Protein AF-0000000070572209 (afdb_homodimer)

Foldseek 3Di:
DPPPPPPPPPDDDDPPDPCVVPDPQPPVNVVVVVVLQVVLVVVLVVVLDVLVPDPCLCVCAPPVVHHHPVVSVLVSPDAPLQVCVVPPVVQQPPWAAPRNSHGDPDSVNTDGNVRDDHRDCVSVDPPPPPVPVPPPPCPPPD/DDPPPPPPCPDDDPPDPPCVVPDPQPPVNVVVVVVLQVVLVVVLVVVLDVLVPDVCLCVCAPPVVHHHPVVSVLVSPDAPLQVCVVPPVVQQPPWAAPRNSHGDPDSVNTDGNVRDDHRDCVSVDPPPPPVPVCPVPCPVPD

Sequence (284 aa):
MKTWINLSVQNKGHVRDIDLFSGGLSETRLEGAQLGATFSCGVAKQFRSLKQGDRFYYENANQPGSFLEEQLETIKRTTMAAILCRNVEGLDGVTFNRNAFLLLTNVTDGVTCDDLPDIDLSKWREENAGDGNASNQDVRSTMKTWINLSVQNKGHVRDIDLFSGGLSETRLEGAQLGATFSCGVAKQFRSLKQGDRFYYENANQPGSFLEEQLETIKRTTMAAILCRNVEGLDGVTFNRNAFLLLTNVTDGVTCDDLPDIDLSKWREENAGDGNASNQDVRST

Organism: Amblyomma americanum (NCBI:txid6943)

pLDDT: mean 70.13, std 25.04, range [25.89, 95.81]

Secondary structure (DSSP, 8-state):
-------------------GGGSS--HHHHHHHHHHHHHHHHHHHHHHHHHH--TTTTTTTTSTTS--HHHHHHHHHS-HHHHHHHH-GGGTT--B-SSTTS--S-GGG-B-GGGSPPP--GGGS---TT------------/-------------------GGGSS--HHHHHHHHHHHHHHHHHHHHHHHHHH--TTTTTTTTSTTS--HHHHHHHHHS-HHHHHHHH-GGGTT--B-SSTTS--S-GGG-B-GGGSPPP--GGGS---TT------------

Solvent-accessible surface area (backbone atoms only — not comparable to full-atom values): 17596 Å² total; per-residue (Å²): 136,84,79,73,81,76,80,76,76,81,80,85,78,81,85,67,77,75,62,75,72,59,62,90,57,48,70,67,54,50,50,50,50,52,44,49,51,53,48,29,50,49,45,45,50,52,52,51,51,56,58,64,25,65,94,56,70,61,63,60,36,64,35,92,96,39,54,44,58,69,44,50,49,46,52,55,71,52,50,69,40,53,49,36,49,72,18,29,83,62,39,59,85,27,69,28,24,71,54,40,51,33,63,58,87,49,78,87,71,37,35,38,48,85,73,51,77,82,81,78,58,76,76,60,55,78,70,66,73,69,75,54,76,74,69,73,72,74,74,65,83,120,136,88,76,79,74,75,74,74,81,81,79,83,78,90,66,84,70,72,67,72,77,61,63,90,59,48,70,65,52,50,51,51,50,50,43,50,52,53,48,29,51,50,46,44,50,50,52,52,51,54,57,65,26,62,94,56,68,61,64,60,38,64,34,93,96,38,54,43,58,67,45,49,50,46,54,57,70,51,50,69,39,53,48,38,49,72,18,29,80,62,39,60,86,29,70,29,24,73,56,39,53,33,65,60,87,49,79,87,72,38,36,38,47,85,74,50,75,79,82,79,58,76,75,61,54,77,70,66,74,70,74,54,77,74,68,73,71,73,74,66,83,120

Structure (mmCIF, N/CA/C/O backbone):
data_AF-0000000070572209-model_v1
#
loop_
_entity.id
_entity.type
_entity.pdbx_description
1 polymer 'Uncharacterized protein'
#
loop_
_atom_site.group_PDB
_atom_site.id
_atom_site.type_symbol
_atom_site.label_atom_id
_atom_site.label_alt_id
_atom_site.label_comp_id
_atom_site.label_asym_id
_atom_site.label_entity_id
_atom_site.label_seq_id
_atom_site.pdbx_PDB_ins_code
_atom_site.Cartn_x
_atom_site.Cartn_y
_atom_site.Cartn_z
_atom_site.occupancy
_atom_site.B_iso_or_equiv
_atom_site.auth_seq_id
_atom_site.auth_comp_id
_atom_site.auth_asym_id
_atom_site.auth_atom_id
_atom_site.pdbx_PDB_model_num
ATOM 1 N N . MET A 1 1 ? -61.812 16.375 29.188 1 28.91 1 MET A N 1
ATOM 2 C CA . MET A 1 1 ? -61 17.531 28.891 1 28.91 1 MET A CA 1
ATOM 3 C C . MET A 1 1 ? -59.5 17.172 28.938 1 28.91 1 MET A C 1
ATOM 5 O O . MET A 1 1 ? -58.906 17.156 30 1 28.91 1 MET A O 1
ATOM 9 N N . LYS A 1 2 ? -59.125 16.078 28.203 1 33.59 2 LYS A N 1
ATOM 10 C CA . LYS A 1 2 ? -57.938 15.227 28.062 1 33.59 2 LYS A CA 1
ATOM 11 C C . LYS A 1 2 ? -56.75 16.031 27.531 1 33.59 2 LYS A C 1
ATOM 13 O O . LYS A 1 2 ? -56.75 16.422 26.359 1 33.59 2 LYS A O 1
ATOM 18 N N . THR A 1 3 ? -56.25 17.016 28.344 1 28.64 3 THR A N 1
ATOM 19 C CA . THR A 1 3 ? -55.156 17.922 27.969 1 28.64 3 THR A CA 1
ATOM 20 C C . THR A 1 3 ? -53.938 17.125 27.484 1 28.64 3 THR A C 1
ATOM 22 O O . THR A 1 3 ? -53.469 16.25 28.188 1 28.64 3 THR A O 1
ATOM 25 N N . TRP A 1 4 ? -53.656 17.078 26.125 1 27.86 4 TRP A N 1
ATOM 26 C CA . TRP A 1 4 ? -52.625 16.531 25.234 1 27.86 4 TRP A CA 1
ATOM 27 C C . TRP A 1 4 ? -51.25 17.141 25.547 1 27.86 4 TRP A C 1
ATOM 29 O O . TRP A 1 4 ? -50.969 18.281 25.188 1 27.86 4 TRP A O 1
ATOM 39 N N . ILE A 1 5 ? -50.812 17.453 26.734 1 30.89 5 ILE A N 1
ATOM 40 C CA . ILE A 1 5 ? -49.531 18.109 26.625 1 30.89 5 ILE A CA 1
ATOM 41 C C . ILE A 1 5 ? -48.594 17.25 25.766 1 30.89 5 ILE A C 1
ATOM 43 O O . ILE A 1 5 ? -48.438 16.047 25.984 1 30.89 5 ILE A O 1
ATOM 47 N N . ASN A 1 6 ? -48.344 17.656 24.438 1 27.33 6 ASN A N 1
ATOM 48 C CA . ASN A 1 6 ? -47.375 17.484 23.359 1 27.33 6 ASN A CA 1
ATOM 49 C C . ASN A 1 6 ? -45.938 17.547 23.891 1 27.33 6 ASN A C 1
ATOM 51 O O . ASN A 1 6 ? -45.438 18.641 24.203 1 27.33 6 ASN A O 1
ATOM 55 N N . LEU A 1 7 ? -45.531 16.719 24.797 1 29.7 7 LEU A N 1
ATOM 56 C CA . LEU A 1 7 ? -44.125 16.75 25.172 1 29.7 7 LEU A CA 1
ATOM 57 C C . LEU A 1 7 ? -43.25 16.656 23.953 1 29.7 7 LEU A C 1
ATOM 59 O O . LEU A 1 7 ? -43.281 15.664 23.203 1 29.7 7 LEU A O 1
ATOM 63 N N . SER A 1 8 ? -42.938 17.828 23.234 1 30.3 8 SER A N 1
ATOM 64 C CA . SER A 1 8 ? -41.938 18.094 22.188 1 30.3 8 SER A CA 1
ATOM 65 C C . SER A 1 8 ? -40.562 17.578 22.578 1 30.3 8 SER A C 1
ATOM 67 O O . SER A 1 8 ? -39.938 18.078 23.531 1 30.3 8 SER A O 1
ATOM 69 N N . VAL A 1 9 ? -40.375 16.312 22.797 1 28.2 9 VAL A N 1
ATOM 70 C CA . VAL A 1 9 ? -39.062 15.727 23 1 28.2 9 VAL A CA 1
ATOM 71 C C . VAL A 1 9 ? -38.062 16.312 21.984 1 28.2 9 VAL A C 1
ATOM 73 O O . VAL A 1 9 ? -38.188 16.062 20.781 1 28.2 9 VAL A O 1
ATOM 76 N N . GLN A 1 10 ? -37.625 17.578 22.125 1 28.28 10 GLN A N 1
ATOM 77 C CA . GLN A 1 10 ? -36.469 18.219 21.5 1 28.28 10 GLN A CA 1
ATOM 78 C C . GLN A 1 10 ? -35.25 17.297 21.469 1 28.28 10 GLN A C 1
ATOM 80 O O . GLN A 1 10 ? -34.781 16.828 22.516 1 28.28 10 GLN A O 1
ATOM 85 N N . ASN A 1 11 ? -35.125 16.359 20.531 1 26.22 11 ASN A N 1
ATOM 86 C CA . ASN A 1 11 ? -34.188 15.352 20.094 1 26.22 11 ASN A CA 1
ATOM 87 C C . ASN A 1 11 ? -32.75 15.836 20.266 1 26.22 11 ASN A C 1
ATOM 89 O O . ASN A 1 11 ? -32.469 17.031 20.109 1 26.22 11 ASN A O 1
ATOM 93 N N . LYS A 1 12 ? -31.781 14.922 20.828 1 28.02 12 LYS A N 1
ATOM 94 C CA . LYS A 1 12 ? -30.438 14.57 21.281 1 28.02 12 LYS A CA 1
ATOM 95 C C . LYS A 1 12 ? -29.391 15.023 20.281 1 28.02 12 LYS A C 1
ATOM 97 O O . LYS A 1 12 ? -29.562 14.875 19.078 1 28.02 12 LYS A O 1
ATOM 102 N N . GLY A 1 13 ? -28.562 15.977 20.641 1 28.25 13 GLY A N 1
ATOM 103 C CA . GLY A 1 13 ? -27.328 16.656 20.281 1 28.25 13 GLY A CA 1
ATOM 104 C C . GLY A 1 13 ? -26.297 15.727 19.641 1 28.25 13 GLY A C 1
ATOM 105 O O . GLY A 1 13 ? -26.234 14.539 19.969 1 28.25 13 GLY A O 1
ATOM 106 N N . HIS A 1 14 ? -26.078 15.883 18.312 1 28.48 14 HIS A N 1
ATOM 107 C CA . HIS A 1 14 ? -25.047 15.367 17.422 1 28.48 14 HIS A CA 1
ATOM 108 C C . HIS A 1 14 ? -23.703 15.297 18.141 1 28.48 14 HIS A C 1
ATOM 110 O O . HIS A 1 14 ? -23.172 16.312 18.594 1 28.48 14 HIS A O 1
ATOM 116 N N . VAL A 1 15 ? -23.438 14.25 18.906 1 28.23 15 VAL A N 1
ATOM 117 C CA . VAL A 1 15 ? -22.156 13.789 19.438 1 28.23 15 VAL A CA 1
ATOM 118 C C . VAL A 1 15 ? -21.062 14.016 18.391 1 28.23 15 VAL A C 1
ATOM 120 O O . VAL A 1 15 ? -20.906 13.219 17.469 1 28.23 15 VAL A O 1
ATOM 123 N N . ARG A 1 16 ? -21.219 15.086 17.484 1 26.95 16 ARG A N 1
ATOM 124 C CA . ARG A 1 16 ? -20.188 15.312 16.469 1 26.95 16 ARG A CA 1
ATOM 125 C C . ARG A 1 16 ? -18.797 15.062 17.031 1 26.95 16 ARG A C 1
ATOM 127 O O . ARG A 1 16 ? -18 14.352 16.438 1 26.95 16 ARG A O 1
ATOM 134 N N . ASP A 1 17 ? -18.156 16.203 17.469 1 27.77 17 ASP A N 1
ATOM 135 C CA . ASP A 1 17 ? -16.766 16.625 17.516 1 27.77 17 ASP A CA 1
ATOM 136 C C . ASP A 1 17 ? -16.016 15.898 18.625 1 27.77 17 ASP A C 1
ATOM 138 O O . ASP A 1 17 ? -16.031 16.312 19.781 1 27.77 17 ASP A O 1
ATOM 142 N N . ILE A 1 18 ? -16.328 14.797 18.969 1 30.38 18 ILE A N 1
ATOM 143 C CA . ILE A 1 18 ? -15.516 14.203 20.031 1 30.38 18 ILE A CA 1
ATOM 144 C C . ILE A 1 18 ? -14.039 14.539 19.812 1 30.38 18 ILE A C 1
ATOM 146 O O . ILE A 1 18 ? -13.469 14.195 18.766 1 30.38 18 ILE A O 1
ATOM 150 N N . ASP A 1 19 ? -13.617 15.703 20.312 1 31.02 19 ASP A N 1
ATOM 151 C CA .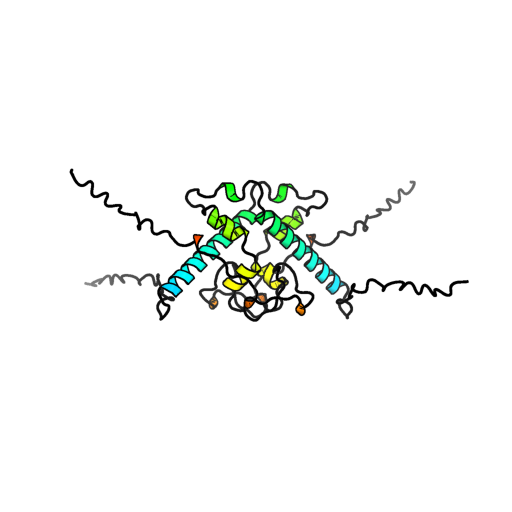 ASP A 1 19 ? -12.297 16.266 20.594 1 31.02 19 ASP A CA 1
ATOM 152 C C . ASP A 1 19 ? -11.336 15.188 21.094 1 31.02 19 ASP A C 1
ATOM 154 O O . ASP A 1 19 ? -11.328 14.867 22.281 1 31.02 19 ASP A O 1
ATOM 158 N N . LEU A 1 20 ? -11.484 13.984 20.688 1 33.72 20 LEU A N 1
ATOM 159 C CA . LEU A 1 20 ? -10.523 12.992 21.156 1 33.72 20 LEU A CA 1
ATOM 160 C C . LEU A 1 20 ? -9.156 13.641 21.406 1 33.72 20 LEU A C 1
ATOM 162 O O . LEU A 1 20 ? -8.289 13.039 22.047 1 33.72 20 LEU A O 1
ATOM 166 N N . PHE A 1 21 ? -8.734 14.578 20.406 1 36.06 21 PHE A N 1
ATOM 167 C CA . PHE A 1 21 ? -7.445 15.219 20.641 1 36.06 21 PHE A CA 1
ATOM 168 C C . PHE A 1 21 ? -7.488 16.062 21.906 1 36.06 21 PHE A C 1
ATOM 170 O O . PHE A 1 21 ? -6.594 16.875 22.141 1 36.06 21 PHE A O 1
ATOM 177 N N . SER A 1 22 ? -8.5 16.172 22.625 1 36 22 SER A N 1
ATOM 178 C CA . SER A 1 22 ? -8.531 17.141 23.703 1 36 22 SER A CA 1
ATOM 179 C C . SER A 1 22 ? -7.281 17.016 24.578 1 36 22 SER A C 1
ATOM 181 O O . SER A 1 22 ? -6.926 17.969 25.297 1 36 22 SER A O 1
ATOM 183 N N . GLY A 1 23 ? -6.957 15.805 25.156 1 39.34 23 GLY A N 1
ATOM 184 C CA . GLY A 1 23 ? -6.027 16.047 26.234 1 39.34 23 GLY A CA 1
ATOM 185 C C . GLY A 1 23 ? -4.844 16.906 25.828 1 39.34 23 GLY A C 1
ATOM 186 O O . GLY A 1 23 ? -4.848 17.5 24.75 1 39.34 23 GLY A O 1
ATOM 187 N N . GLY A 1 24 ? -3.568 16.625 26.625 1 40.41 24 GLY A N 1
ATOM 188 C CA . GLY A 1 24 ? -2.283 17.297 26.734 1 40.41 24 GLY A CA 1
ATOM 189 C C . GLY A 1 24 ? -1.581 17.469 25.406 1 40.41 24 GLY A C 1
ATOM 190 O O . GLY A 1 24 ? -0.371 17.703 25.359 1 40.41 24 GLY A O 1
ATOM 191 N N . LEU A 1 25 ? -2.305 17.062 24.391 1 47.69 25 LEU A N 1
ATOM 192 C CA . LEU A 1 25 ? -1.515 17.141 23.156 1 47.69 25 LEU A CA 1
ATOM 193 C C . LEU A 1 25 ? -1.269 18.594 22.766 1 47.69 25 LEU A C 1
ATOM 195 O O . LEU A 1 25 ? -2.207 19.391 22.719 1 47.69 25 LEU A O 1
ATOM 199 N N . SER A 1 26 ? -0.086 19.109 22.984 1 58.19 26 SER A N 1
ATOM 200 C CA . SER A 1 26 ? 0.357 20.406 22.516 1 58.19 26 SER A CA 1
ATOM 201 C C . SER A 1 26 ? -0.16 20.703 21.109 1 58.19 26 SER A C 1
ATOM 203 O O . SER A 1 26 ? -0.474 19.781 20.359 1 58.19 26 SER A O 1
ATOM 205 N N . GLU A 1 27 ? -0.683 21.922 20.906 1 54 27 GLU A N 1
ATOM 206 C CA . GLU A 1 27 ? -1.134 22.422 19.609 1 54 27 GLU A CA 1
ATOM 207 C C . GLU A 1 27 ? -0.284 21.844 18.484 1 54 27 GLU A C 1
ATOM 209 O O . GLU A 1 27 ? -0.806 21.5 17.422 1 54 27 GLU A O 1
ATOM 214 N N . THR A 1 28 ? 0.969 21.703 18.828 1 53.91 28 THR A N 1
ATOM 215 C CA . THR A 1 28 ? 1.896 21.188 17.828 1 53.91 28 THR A CA 1
ATOM 216 C C . THR A 1 28 ? 1.619 19.719 17.531 1 53.91 28 THR A C 1
ATOM 218 O O . THR A 1 28 ? 1.667 19.281 16.375 1 53.91 28 THR A O 1
ATOM 221 N N . ARG A 1 29 ? 1.237 18.984 18.547 1 65.12 29 ARG A N 1
ATOM 222 C CA . ARG A 1 29 ? 0.931 17.562 18.359 1 65.12 29 ARG A CA 1
ATOM 223 C C . ARG A 1 29 ? -0.381 17.391 17.594 1 65.12 29 ARG A C 1
ATOM 225 O O . ARG A 1 29 ? -0.493 16.516 16.734 1 65.12 29 ARG A O 1
ATOM 232 N N . LEU A 1 30 ? -1.256 18.344 17.906 1 67.19 30 LEU A N 1
ATOM 233 C CA . LEU A 1 30 ? -2.547 18.281 17.219 1 67.19 30 LEU A CA 1
ATOM 234 C C . LEU A 1 30 ? -2.402 18.641 15.75 1 67.19 30 LEU A C 1
ATOM 236 O O . LEU A 1 30 ? -3.01 17.984 14.891 1 67.19 30 LEU A O 1
ATOM 240 N N . GLU A 1 31 ? -1.604 19.656 15.5 1 69.56 31 GLU A N 1
ATOM 241 C CA . GLU A 1 31 ? -1.376 20.062 14.109 1 69.56 31 GLU A CA 1
ATOM 242 C C . GLU A 1 31 ? -0.705 18.938 13.32 1 69.56 31 GLU A C 1
ATOM 244 O O . GLU A 1 31 ? -1.091 18.656 12.188 1 69.56 31 GLU A O 1
ATOM 249 N N . GLY A 1 32 ? 0.228 18.312 13.945 1 73.94 32 GLY A N 1
ATOM 250 C CA . GLY A 1 32 ? 0.897 17.188 13.305 1 73.94 32 GLY A CA 1
ATOM 251 C C . GLY A 1 32 ? -0.035 16.031 13 1 73.94 32 GLY A C 1
ATOM 252 O O . GLY A 1 32 ? 0.019 15.461 11.906 1 73.94 32 GLY A O 1
ATOM 253 N N . ALA A 1 33 ? -0.817 15.836 13.945 1 78.62 33 ALA A N 1
ATOM 254 C CA . ALA A 1 33 ? -1.782 14.758 13.773 1 78.62 33 ALA A CA 1
ATOM 255 C C . ALA A 1 33 ? -2.754 15.062 12.641 1 78.62 33 ALA A C 1
ATOM 257 O O . ALA A 1 33 ? -3.08 14.188 11.836 1 78.62 33 ALA A O 1
ATOM 258 N N . GLN A 1 34 ? -3.205 16.281 12.562 1 83.62 34 GLN A N 1
ATOM 259 C CA . GLN A 1 34 ? -4.137 16.688 11.516 1 83.62 34 GLN A CA 1
ATOM 260 C C . GLN A 1 34 ? -3.477 16.625 10.141 1 83.62 34 GLN A C 1
ATOM 262 O O . GLN A 1 34 ? -4.094 16.172 9.172 1 83.62 34 GLN A O 1
ATOM 267 N N . LEU A 1 35 ? -2.213 17.031 10.055 1 85.88 35 LEU A N 1
ATOM 268 C CA . LEU A 1 35 ? -1.478 16.984 8.789 1 85.88 35 LEU A CA 1
ATOM 269 C C . LEU A 1 35 ? -1.304 15.547 8.312 1 85.88 35 LEU A C 1
ATOM 271 O O . LEU A 1 35 ? -1.431 15.266 7.121 1 85.88 35 LEU A O 1
ATOM 275 N N . GLY A 1 36 ? -1.051 14.719 9.312 1 89.62 36 GLY A N 1
ATOM 276 C CA . GLY A 1 36 ? -0.909 13.312 8.984 1 89.62 36 GLY A CA 1
ATOM 277 C C . GLY A 1 36 ? -2.182 12.695 8.438 1 89.62 36 GLY A C 1
ATOM 278 O O . GLY A 1 36 ? -2.139 11.914 7.48 1 89.62 36 GLY A O 1
ATOM 279 N N . ALA A 1 37 ? -3.246 13.086 9.055 1 88.62 37 ALA A N 1
ATOM 280 C CA . ALA A 1 37 ? -4.527 12.555 8.602 1 88.62 37 ALA A CA 1
ATOM 281 C C . ALA A 1 37 ? -4.859 13.047 7.191 1 88.62 37 ALA A C 1
ATOM 283 O O . ALA A 1 37 ? -5.348 12.281 6.363 1 88.62 37 ALA A O 1
ATOM 284 N N . THR A 1 38 ? -4.617 14.297 6.883 1 89.88 38 THR A N 1
ATOM 285 C CA . THR A 1 38 ? -4.855 14.852 5.559 1 89.88 38 THR A CA 1
ATOM 286 C C . THR A 1 38 ? -3.979 14.164 4.516 1 89.88 38 THR A C 1
ATOM 288 O O . THR A 1 38 ? -4.457 13.789 3.441 1 89.88 38 THR A O 1
ATOM 291 N N . PHE A 1 39 ? -2.777 14 4.875 1 93.06 39 PHE A N 1
ATOM 292 C CA . PHE A 1 39 ? -1.851 13.305 3.994 1 93.06 39 PHE A CA 1
ATOM 293 C C . PHE A 1 39 ? -2.334 11.891 3.711 1 93.06 39 PHE A C 1
ATOM 295 O O . PHE A 1 39 ? -2.389 11.469 2.555 1 93.06 39 PHE A O 1
ATOM 302 N N . SER A 1 40 ? -2.689 11.172 4.746 1 93.5 40 SER A N 1
ATOM 303 C CA . SER A 1 40 ? -3.146 9.789 4.602 1 93.5 40 SER A CA 1
ATOM 304 C C . SER A 1 40 ? -4.387 9.711 3.721 1 93.5 40 SER A C 1
ATOM 306 O O . SER A 1 40 ? -4.508 8.812 2.887 1 93.5 40 SER A O 1
ATOM 308 N N . CYS A 1 41 ? -5.23 10.641 3.918 1 90.94 41 CYS A N 1
ATOM 309 C CA . CYS A 1 41 ? -6.406 10.695 3.059 1 90.94 41 CYS A CA 1
ATOM 310 C C . CYS A 1 41 ? -6.016 10.969 1.612 1 90.94 41 CYS A C 1
ATOM 312 O O . CYS A 1 41 ? -6.586 10.383 0.689 1 90.94 41 CYS A O 1
ATOM 314 N N . GLY A 1 42 ? -5.082 11.898 1.407 1 90.19 42 GLY A N 1
ATOM 315 C CA . GLY A 1 42 ? -4.586 12.172 0.067 1 90.19 42 GLY A CA 1
ATOM 316 C C . GLY A 1 42 ? -3.979 10.953 -0.602 1 90.19 42 GLY A C 1
ATOM 317 O O . GLY A 1 42 ? -4.238 10.688 -1.777 1 90.19 42 GLY A O 1
ATOM 318 N N . VAL A 1 43 ? -3.227 10.211 0.126 1 92.06 43 VAL A N 1
ATOM 319 C CA . VAL A 1 43 ? -2.625 8.984 -0.398 1 92.06 43 VAL A CA 1
ATOM 320 C C . VAL A 1 43 ? -3.719 8 -0.8 1 92.06 43 VAL A C 1
ATOM 322 O O . VAL A 1 43 ? -3.697 7.457 -1.907 1 92.06 43 VAL A O 1
ATOM 325 N N . ALA A 1 44 ? -4.656 7.809 0.053 1 91.38 44 ALA A N 1
ATOM 326 C CA . ALA A 1 44 ? -5.758 6.887 -0.23 1 91.38 44 ALA A CA 1
ATOM 327 C C . ALA A 1 44 ? -6.488 7.285 -1.508 1 91.38 44 ALA A C 1
ATOM 329 O O . ALA A 1 44 ? -6.789 6.438 -2.35 1 91.38 44 ALA A O 1
ATOM 330 N N . LYS A 1 45 ? -6.707 8.539 -1.614 1 87.69 45 LYS A N 1
ATOM 331 C CA . LYS A 1 45 ? -7.395 9.047 -2.797 1 87.69 45 LYS A CA 1
ATOM 332 C C . LYS A 1 45 ? -6.57 8.805 -4.059 1 87.69 45 LYS A C 1
ATOM 334 O O . LYS A 1 45 ? -7.109 8.406 -5.09 1 87.69 45 LYS A O 1
ATOM 339 N N . GLN A 1 46 ? -5.32 9.117 -3.984 1 84.62 46 GLN A N 1
ATOM 340 C CA . GLN A 1 46 ? -4.449 8.961 -5.145 1 84.62 46 GLN A CA 1
ATOM 341 C C . GLN A 1 46 ? -4.371 7.496 -5.574 1 84.62 46 GLN A C 1
ATOM 343 O O . GLN A 1 46 ? -4.445 7.188 -6.762 1 84.62 46 GLN A O 1
ATOM 348 N N . PHE A 1 47 ? -4.25 6.594 -4.613 1 84.5 47 PHE A N 1
ATOM 349 C CA . PHE A 1 47 ? -4.168 5.172 -4.934 1 84.5 47 PHE A CA 1
ATOM 350 C C . PHE A 1 47 ? -5.48 4.672 -5.52 1 84.5 47 PHE A C 1
ATOM 352 O O . PHE A 1 47 ? -5.484 3.848 -6.438 1 84.5 47 PHE A O 1
ATOM 359 N N . ARG A 1 48 ? -6.508 5.121 -4.996 1 84.69 48 ARG A N 1
ATOM 360 C CA . ARG A 1 48 ? -7.805 4.773 -5.57 1 84.69 48 ARG A CA 1
ATOM 361 C C . ARG A 1 48 ? -7.902 5.234 -7.02 1 84.69 48 ARG A C 1
ATOM 363 O O . ARG A 1 48 ? -8.367 4.488 -7.883 1 84.69 48 ARG A O 1
ATOM 370 N N . SER A 1 49 ? -7.477 6.449 -7.238 1 79.12 49 SER A N 1
ATOM 371 C CA . SER A 1 49 ? -7.535 7.008 -8.586 1 79.12 49 SER A CA 1
ATOM 372 C C . SER A 1 49 ? -6.668 6.211 -9.555 1 79.12 49 SER A C 1
ATOM 374 O O . SER A 1 49 ? -7.078 5.934 -10.68 1 79.12 49 SER A O 1
ATOM 376 N N . LEU A 1 50 ? -5.492 5.852 -9.125 1 78.88 50 LEU A N 1
ATOM 377 C CA . LEU A 1 50 ? -4.578 5.082 -9.961 1 78.88 50 LEU A CA 1
ATOM 378 C C . LEU A 1 50 ? -5.164 3.707 -10.273 1 78.88 50 LEU A C 1
ATOM 380 O O . LEU A 1 50 ? -5.027 3.211 -11.398 1 78.88 50 LEU A O 1
ATOM 384 N N . LYS A 1 51 ? -5.754 3.064 -9.203 1 78.19 51 LYS A N 1
ATOM 385 C CA . LYS A 1 51 ? -6.367 1.754 -9.406 1 78.19 51 LYS A CA 1
ATOM 386 C C . LYS A 1 51 ? -7.531 1.835 -10.391 1 78.19 51 LYS A C 1
ATOM 388 O O . LYS A 1 51 ? -7.781 0.89 -11.141 1 78.19 51 LYS A O 1
ATOM 393 N N . GLN A 1 52 ? -8.219 2.822 -10.211 1 74.31 52 GLN A N 1
ATOM 394 C CA . GLN A 1 52 ? -9.391 2.953 -11.07 1 74.31 52 GLN A CA 1
ATOM 395 C C . GLN A 1 52 ? -8.992 3.412 -12.469 1 74.31 52 GLN A C 1
ATOM 397 O O . GLN A 1 52 ? -9.766 3.25 -13.422 1 74.31 52 GLN A O 1
ATOM 402 N N . GLY A 1 53 ? -7.625 3.588 -12.531 1 63.53 53 GLY A N 1
ATOM 403 C CA . GLY A 1 53 ? -6.887 3.807 -13.766 1 63.53 53 GLY A CA 1
ATOM 404 C C . GLY A 1 53 ? -7.719 4.469 -14.852 1 63.53 53 GLY A C 1
ATOM 405 O O . GLY A 1 53 ? -8.953 4.488 -14.773 1 63.53 53 GLY A O 1
ATOM 406 N N . ASP A 1 54 ? -7.113 5.512 -15.25 1 57.47 54 ASP A N 1
ATOM 407 C CA . ASP A 1 54 ? -7.625 5.977 -16.531 1 57.47 54 ASP A CA 1
ATOM 408 C C . ASP A 1 54 ? -7.797 4.816 -17.5 1 57.47 54 ASP A C 1
ATOM 410 O O . ASP A 1 54 ? -7.406 3.686 -17.203 1 57.47 54 ASP A O 1
ATOM 414 N N . ARG A 1 55 ? -8.125 5.281 -18.641 1 58.81 55 ARG A N 1
ATOM 415 C CA . ARG A 1 55 ? -8.367 4.551 -19.891 1 58.81 55 ARG A CA 1
ATOM 416 C C . ARG A 1 55 ? -7.223 3.596 -20.203 1 58.81 55 ARG A C 1
ATOM 418 O O . ARG A 1 55 ? -7.422 2.57 -20.844 1 58.81 55 ARG A O 1
ATOM 425 N N . PHE A 1 56 ? -6.059 3.799 -19.359 1 64.19 56 PHE A N 1
ATOM 426 C CA . PHE A 1 56 ? -4.926 3.074 -19.922 1 64.19 56 PHE A CA 1
ATOM 427 C C . PHE A 1 56 ? -4.41 2.027 -18.953 1 64.19 56 PHE A C 1
ATOM 429 O O . PHE A 1 56 ? -3.344 1.445 -19.156 1 64.19 56 PHE A O 1
ATOM 436 N N . TYR A 1 57 ? -5.246 1.702 -17.844 1 70.31 57 TYR A N 1
ATOM 437 C CA . TYR A 1 57 ? -4.75 0.744 -16.875 1 70.31 57 TYR A CA 1
ATOM 438 C C . TYR A 1 57 ? -4.426 -0.593 -17.531 1 70.31 57 TYR A C 1
ATOM 440 O O . TYR A 1 57 ? -3.414 -1.221 -17.203 1 70.31 57 TYR A O 1
ATOM 448 N N . TYR A 1 58 ? -5.25 -0.832 -18.438 1 72.44 58 TYR A N 1
ATOM 449 C CA . TYR A 1 58 ? -5.125 -2.141 -19.062 1 72.44 58 TYR A CA 1
ATOM 450 C C . TYR A 1 58 ? -4.477 -2.027 -20.438 1 72.44 58 TYR A C 1
ATOM 452 O O . TYR A 1 58 ? -4.461 -2.99 -21.219 1 72.44 58 TYR A O 1
ATOM 460 N N . GLU A 1 59 ? -4.055 -0.863 -20.828 1 69.38 59 GLU A N 1
ATOM 461 C CA . GLU A 1 59 ? -3.637 -0.571 -22.203 1 69.38 59 GLU A CA 1
ATOM 462 C C . GLU A 1 59 ? -2.523 -1.514 -22.641 1 69.38 59 GLU A C 1
ATOM 464 O O . GLU A 1 59 ? -2.502 -1.955 -23.797 1 69.38 59 GLU A O 1
ATOM 469 N N . ASN A 1 60 ? -1.678 -1.821 -21.734 1 68.56 60 ASN A N 1
ATOM 470 C CA . ASN A 1 60 ? -0.565 -2.658 -22.172 1 68.56 60 ASN A CA 1
ATOM 471 C C . ASN A 1 60 ? -0.712 -4.094 -21.672 1 68.56 60 ASN A C 1
ATOM 473 O O . ASN A 1 60 ? 0.257 -4.855 -21.672 1 68.56 60 ASN A O 1
ATOM 477 N N . ALA A 1 61 ? -1.961 -4.391 -21.438 1 73.88 61 ALA A N 1
ATOM 478 C CA . ALA A 1 61 ? -2.195 -5.754 -20.969 1 73.88 61 ALA A CA 1
ATOM 479 C C . ALA A 1 61 ? -2.064 -6.754 -22.109 1 73.88 61 ALA A C 1
ATOM 481 O O . ALA A 1 61 ? -2.223 -6.391 -23.281 1 73.88 61 ALA A O 1
ATOM 482 N N . ASN A 1 62 ? -1.629 -7.914 -21.844 1 78.31 62 ASN A N 1
ATOM 483 C CA . ASN A 1 62 ? -1.579 -9.047 -22.75 1 78.31 62 ASN A CA 1
ATOM 484 C C . ASN A 1 62 ? -0.467 -8.891 -23.781 1 78.31 62 ASN A C 1
ATOM 486 O O . ASN A 1 62 ? -0.48 -9.547 -24.828 1 78.31 62 ASN A O 1
ATOM 490 N N . GLN A 1 63 ? 0.29 -7.84 -23.578 1 74.31 63 GLN A N 1
ATOM 491 C CA . GLN A 1 63 ? 1.484 -7.734 -24.406 1 74.31 63 GLN A CA 1
ATOM 492 C C . GLN A 1 63 ? 2.621 -8.586 -23.859 1 74.31 63 GLN A C 1
ATOM 494 O O . GLN A 1 63 ? 2.605 -8.953 -22.672 1 74.31 63 GLN A O 1
ATOM 499 N N . PRO A 1 64 ? 3.408 -8.953 -24.812 1 71 64 PRO A N 1
ATOM 500 C CA . PRO A 1 64 ? 4.539 -9.734 -24.297 1 71 64 PRO A CA 1
ATOM 501 C C . PRO A 1 64 ? 5.266 -9.047 -23.156 1 71 64 PRO A C 1
ATOM 503 O O . PRO A 1 64 ? 5.543 -7.844 -23.219 1 71 64 PRO A O 1
ATOM 506 N N . GLY A 1 65 ? 5.418 -9.75 -22.109 1 69.38 65 GLY A N 1
ATOM 507 C CA . GLY A 1 65 ? 6.117 -9.203 -20.953 1 69.38 65 GLY A CA 1
ATOM 508 C C . GLY A 1 65 ? 5.203 -8.469 -19.984 1 69.38 65 GLY A C 1
ATOM 509 O O . GLY A 1 65 ? 5.652 -7.945 -18.969 1 69.38 65 GLY A O 1
ATOM 510 N N . SER A 1 66 ? 3.926 -8.438 -20.5 1 78.06 66 SER A N 1
ATOM 511 C CA . SER A 1 66 ? 2.965 -7.754 -19.641 1 78.06 66 SER A CA 1
ATOM 512 C C . SER A 1 66 ? 2.018 -8.742 -18.969 1 78.06 66 SER A C 1
ATOM 514 O O . SER A 1 66 ? 1.911 -9.891 -19.391 1 78.06 66 SER A O 1
ATOM 516 N N . PHE A 1 67 ? 1.446 -8.328 -17.969 1 83.5 67 PHE A N 1
ATOM 517 C CA . PHE A 1 67 ? 0.455 -9.156 -17.281 1 83.5 67 PHE A CA 1
ATOM 518 C C . PHE A 1 67 ? -0.798 -9.305 -18.141 1 83.5 67 PHE A C 1
ATOM 520 O O . PHE A 1 67 ? -1.107 -8.438 -18.953 1 83.5 67 PHE A O 1
ATOM 527 N N . LEU A 1 68 ? -1.398 -10.508 -18 1 88.31 68 LEU A N 1
ATOM 528 C CA . LEU A 1 68 ? -2.715 -10.688 -18.609 1 88.31 68 LEU A CA 1
ATOM 529 C C . LEU A 1 68 ? -3.727 -9.719 -18 1 88.31 68 LEU A C 1
ATOM 531 O O . LEU A 1 68 ? -3.551 -9.258 -16.875 1 88.31 68 LEU A O 1
ATOM 535 N N . GLU A 1 69 ? -4.793 -9.406 -18.812 1 88.19 69 GLU A N 1
ATOM 536 C CA . GLU A 1 69 ? -5.848 -8.531 -18.328 1 88.19 69 GLU A CA 1
ATOM 537 C C . GLU A 1 69 ? -6.449 -9.062 -17.031 1 88.19 69 GLU A C 1
ATOM 539 O O . GLU A 1 69 ? -6.75 -8.289 -16.109 1 88.19 69 GLU A O 1
ATOM 544 N N . GLU A 1 70 ? -6.629 -10.406 -16.969 1 90.5 70 GLU A N 1
ATOM 545 C CA . GLU A 1 70 ? -7.219 -11.016 -15.773 1 90.5 70 GLU A CA 1
ATOM 546 C C . GLU A 1 70 ? -6.297 -10.883 -14.57 1 90.5 70 GLU A C 1
ATOM 548 O O . GLU A 1 70 ? -6.762 -10.758 -13.438 1 90.5 70 GLU A O 1
ATOM 553 N N . GLN A 1 71 ? -5.012 -10.922 -14.852 1 90.94 71 GLN A N 1
ATOM 554 C CA . GLN A 1 71 ? -4.039 -10.711 -13.789 1 90.94 71 GLN A CA 1
ATOM 555 C C . GLN A 1 71 ? -4.078 -9.266 -13.289 1 90.94 71 GLN A C 1
ATOM 557 O O . GLN A 1 71 ? -4.082 -9.023 -12.078 1 90.94 71 GLN A O 1
ATOM 562 N N . LEU A 1 72 ? -4.203 -8.367 -14.219 1 88.75 72 LEU A N 1
ATOM 563 C CA . LEU A 1 72 ? -4.297 -6.961 -13.852 1 88.75 72 LEU A CA 1
ATOM 564 C C . LEU A 1 72 ? -5.582 -6.688 -13.07 1 88.75 72 LEU A C 1
ATOM 566 O O . LEU A 1 72 ? -5.59 -5.871 -12.148 1 88.75 72 LEU A O 1
ATOM 570 N N . GLU A 1 73 ? -6.648 -7.359 -13.469 1 90.06 73 GLU A N 1
ATOM 571 C CA . GLU A 1 73 ? -7.91 -7.211 -12.742 1 90.06 73 GLU A CA 1
ATOM 572 C C . GLU A 1 73 ? -7.777 -7.703 -11.305 1 90.06 73 GLU A C 1
ATOM 574 O O . GLU A 1 73 ? -8.328 -7.102 -10.383 1 90.06 73 GLU A O 1
ATOM 579 N N . THR A 1 74 ? -7.039 -8.828 -11.102 1 92.56 74 THR A N 1
ATOM 580 C CA . THR A 1 74 ? -6.797 -9.328 -9.75 1 92.56 74 THR A CA 1
ATOM 581 C C . THR A 1 74 ? -6.062 -8.289 -8.914 1 92.56 74 THR A C 1
ATOM 583 O O . THR A 1 74 ? -6.422 -8.055 -7.754 1 92.56 74 THR A O 1
ATOM 586 N N . ILE A 1 75 ? -5.059 -7.672 -9.516 1 90.94 75 ILE A N 1
ATOM 587 C CA . ILE A 1 75 ? -4.297 -6.648 -8.812 1 90.94 75 ILE A CA 1
ATOM 588 C C . ILE A 1 75 ? -5.203 -5.469 -8.477 1 90.94 75 ILE A C 1
ATOM 590 O O . ILE A 1 75 ? -5.18 -4.957 -7.355 1 90.94 75 ILE A O 1
ATOM 594 N N . LYS A 1 76 ? -6.016 -5.078 -9.406 1 89.62 76 LYS A N 1
ATOM 595 C CA . LYS A 1 76 ? -6.902 -3.93 -9.234 1 89.62 76 LYS A CA 1
ATOM 596 C C . LYS A 1 76 ? -7.906 -4.176 -8.109 1 89.62 76 LYS A C 1
ATOM 598 O O . LYS A 1 76 ? -8.25 -3.252 -7.371 1 89.62 76 LYS A O 1
ATOM 603 N N . ARG A 1 77 ? -8.352 -5.363 -7.918 1 91.31 77 ARG A N 1
ATOM 604 C CA . ARG A 1 77 ? -9.391 -5.68 -6.945 1 91.31 77 ARG A CA 1
ATOM 605 C C . ARG A 1 77 ? -8.797 -5.93 -5.566 1 91.31 77 ARG A C 1
ATOM 607 O O . ARG A 1 77 ? -9.523 -5.949 -4.566 1 91.31 77 ARG A O 1
ATOM 614 N N . THR A 1 78 ? -7.602 -6.223 -5.539 1 94 78 THR A N 1
ATOM 615 C CA . THR A 1 78 ? -6.949 -6.527 -4.27 1 94 78 THR A CA 1
ATOM 616 C C . THR A 1 78 ? -6.73 -5.254 -3.457 1 94 78 THR A C 1
ATOM 618 O O . THR A 1 78 ? -6.355 -4.215 -4.004 1 94 78 THR A O 1
ATOM 621 N N . THR A 1 79 ? -7.023 -5.312 -2.156 1 93.94 79 THR A N 1
ATOM 622 C CA . THR A 1 79 ? -6.828 -4.16 -1.282 1 93.94 79 THR A CA 1
ATOM 623 C C . THR A 1 79 ? -5.398 -4.121 -0.753 1 93.94 79 THR A C 1
ATOM 625 O O . THR A 1 79 ? -4.723 -5.152 -0.692 1 93.94 79 THR A O 1
ATOM 628 N N . MET A 1 80 ? -5.004 -2.938 -0.381 1 92.94 80 MET A N 1
ATOM 629 C CA . MET A 1 80 ? -3.68 -2.811 0.219 1 9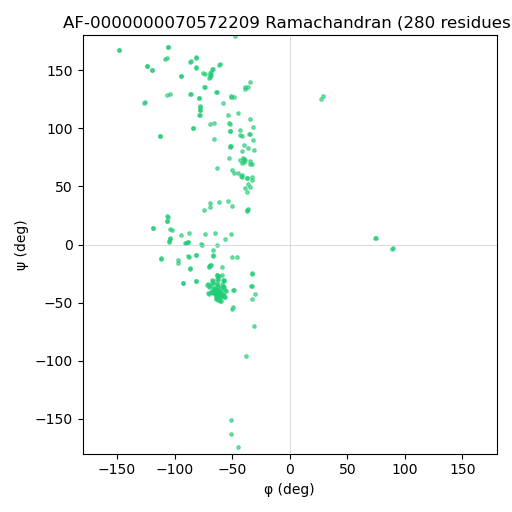2.94 80 MET A CA 1
ATOM 630 C C . MET A 1 80 ? -3.59 -3.611 1.514 1 92.94 80 MET A C 1
ATOM 632 O O . MET A 1 80 ? -2.549 -4.199 1.812 1 92.94 80 MET A O 1
ATOM 636 N N . ALA A 1 81 ? -4.652 -3.662 2.311 1 94.06 81 ALA A N 1
ATOM 637 C CA . ALA A 1 81 ? -4.691 -4.457 3.535 1 94.06 81 ALA A CA 1
ATOM 638 C C . ALA A 1 81 ? -4.383 -5.922 3.248 1 94.06 81 ALA A C 1
ATOM 640 O O . ALA A 1 81 ? -3.592 -6.551 3.955 1 94.06 81 ALA A O 1
ATOM 641 N N . ALA A 1 82 ? -5 -6.457 2.201 1 94.56 82 ALA A N 1
ATOM 642 C CA . ALA A 1 82 ? -4.789 -7.855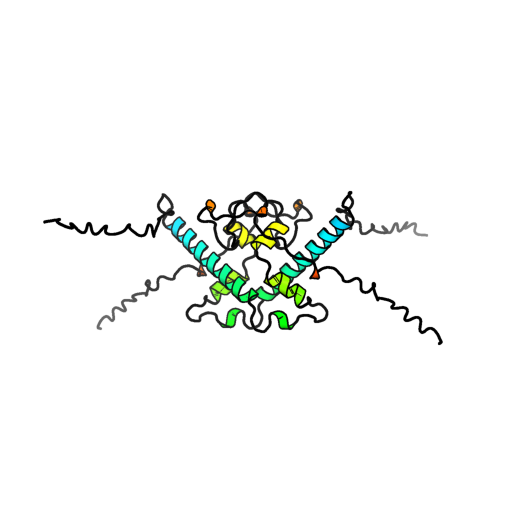 1.838 1 94.56 82 ALA A CA 1
ATOM 643 C C . ALA A 1 82 ? -3.346 -8.094 1.401 1 94.56 82 ALA A C 1
ATOM 645 O O . ALA A 1 82 ? -2.754 -9.125 1.731 1 94.56 82 ALA A O 1
ATOM 646 N N . ILE A 1 83 ? -2.807 -7.176 0.658 1 92.88 83 ILE A N 1
ATOM 647 C CA . ILE A 1 83 ? -1.426 -7.289 0.203 1 92.88 83 ILE A CA 1
ATOM 648 C C . ILE A 1 83 ? -0.485 -7.293 1.406 1 92.88 83 ILE A C 1
ATOM 650 O O . ILE A 1 83 ? 0.426 -8.117 1.487 1 92.88 83 ILE A O 1
ATOM 654 N N . LEU A 1 84 ? -0.75 -6.414 2.316 1 90.56 84 LEU A N 1
ATOM 655 C CA . LEU A 1 84 ? 0.087 -6.312 3.508 1 90.56 84 LEU A CA 1
ATOM 656 C C . LEU A 1 84 ? -0.002 -7.586 4.344 1 90.56 84 LEU A C 1
ATOM 658 O O . LEU A 1 84 ? 1.014 -8.086 4.836 1 90.56 84 LEU A O 1
ATOM 662 N N . CYS A 1 85 ? -1.153 -8.055 4.488 1 93.25 85 CYS A N 1
ATOM 663 C CA . CYS A 1 85 ? -1.354 -9.258 5.289 1 93.25 85 CYS A CA 1
ATOM 664 C C . CYS A 1 85 ? -0.636 -10.453 4.672 1 93.25 85 CYS A C 1
ATOM 666 O O . CYS A 1 85 ? -0.224 -11.375 5.383 1 93.25 85 CYS A O 1
ATOM 668 N N . ARG A 1 86 ? -0.425 -10.453 3.428 1 91.12 86 ARG A N 1
ATOM 669 C CA . ARG A 1 86 ? 0.26 -11.547 2.75 1 91.12 86 ARG A CA 1
ATOM 670 C C . ARG A 1 86 ? 1.772 -11.422 2.895 1 91.12 86 ARG A C 1
ATOM 672 O O . ARG A 1 86 ? 2.479 -12.43 3.006 1 91.12 86 ARG A O 1
ATOM 679 N N . ASN A 1 87 ? 2.229 -10.188 2.967 1 90.56 87 ASN A N 1
ATOM 680 C CA . ASN A 1 87 ? 3.664 -10.016 2.775 1 90.56 87 ASN A CA 1
ATOM 681 C C . ASN A 1 87 ? 4.352 -9.57 4.062 1 90.56 87 ASN A C 1
ATOM 683 O O . ASN A 1 87 ? 5.578 -9.617 4.164 1 90.56 87 ASN A O 1
ATOM 687 N N . VAL A 1 88 ? 3.578 -9.203 5.004 1 90.94 88 VAL A N 1
ATOM 688 C CA . VAL A 1 88 ? 4.145 -8.75 6.27 1 90.94 88 VAL A CA 1
ATOM 689 C C . VAL A 1 88 ? 3.801 -9.734 7.379 1 90.94 88 VAL A C 1
ATOM 691 O O . VAL A 1 88 ? 2.73 -9.656 7.988 1 90.94 88 VAL A O 1
ATOM 694 N N . GLU A 1 89 ? 4.559 -10.766 7.785 1 83.69 89 GLU A N 1
ATOM 695 C CA . GLU A 1 89 ? 4.32 -11.859 8.727 1 83.69 89 GLU A CA 1
ATOM 696 C C . GLU A 1 89 ? 4.008 -11.32 10.117 1 83.69 89 GLU A C 1
ATOM 698 O O . GLU A 1 89 ? 3.158 -11.875 10.828 1 83.69 89 GLU A O 1
ATOM 703 N N . GLY A 1 90 ? 4.246 -10.156 10.633 1 81.69 90 GLY A N 1
ATOM 704 C CA . GLY A 1 90 ? 3.992 -9.602 11.953 1 81.69 90 GLY A CA 1
ATOM 705 C C . GLY A 1 90 ? 2.68 -8.844 12.039 1 81.69 90 GLY A C 1
ATOM 706 O O . GLY A 1 90 ? 2.273 -8.422 13.125 1 81.69 90 GLY A O 1
ATOM 707 N N . LEU A 1 91 ? 1.928 -8.984 10.906 1 88.44 91 LEU A N 1
ATOM 708 C CA . LEU A 1 91 ? 0.694 -8.211 10.859 1 88.44 91 LEU A CA 1
ATOM 709 C C . LEU A 1 91 ? -0.499 -9.055 11.281 1 88.44 91 LEU A C 1
ATOM 711 O O . LEU A 1 91 ? -1.576 -8.523 11.57 1 88.44 91 LEU A O 1
ATOM 715 N N . ASP A 1 92 ? -0.458 -10.336 11.391 1 86.69 92 ASP A N 1
ATOM 716 C CA . ASP A 1 92 ? -1.574 -11.242 11.633 1 86.69 92 ASP A CA 1
ATOM 717 C C . ASP A 1 92 ? -2.277 -10.906 12.945 1 86.69 92 ASP A C 1
ATOM 719 O O . ASP A 1 92 ? -3.506 -10.984 13.039 1 86.69 92 ASP A O 1
ATOM 723 N N . GLY A 1 93 ? -1.708 -10.477 13.922 1 84 93 GLY A N 1
ATOM 724 C CA . GLY A 1 93 ? -2.338 -10.195 15.203 1 84 93 GLY A CA 1
ATOM 725 C C . GLY A 1 93 ? -2.602 -8.719 15.43 1 84 93 GLY A C 1
ATOM 726 O O . GLY A 1 93 ? -2.996 -8.312 16.516 1 84 93 GLY A O 1
ATOM 727 N N . VAL A 1 94 ? -2.48 -7.973 14.445 1 90.5 94 VAL A N 1
ATOM 728 C CA . VAL A 1 94 ? -2.629 -6.527 14.57 1 90.5 94 VAL A CA 1
ATOM 729 C C . VAL A 1 94 ? -3.986 -6.098 14.023 1 90.5 94 VAL A C 1
ATOM 731 O O . VAL A 1 94 ? -4.414 -6.562 12.969 1 90.5 94 VAL A O 1
ATOM 734 N N . THR A 1 95 ? -4.703 -5.312 14.867 1 93.12 95 THR A N 1
ATOM 735 C CA . THR A 1 95 ? -5.949 -4.711 14.398 1 93.12 95 THR A CA 1
ATOM 736 C C . THR A 1 95 ? -5.68 -3.385 13.695 1 93.12 95 THR A C 1
ATOM 738 O O . THR A 1 95 ? -4.934 -2.543 14.203 1 93.12 95 THR A O 1
ATOM 741 N N . PHE A 1 96 ? -6.246 -3.246 12.492 1 93.44 96 PHE A N 1
ATOM 742 C CA . PHE A 1 96 ? -6.008 -2.031 11.719 1 93.44 96 PHE A CA 1
ATOM 743 C C . PHE A 1 96 ? -7.219 -1.685 10.867 1 93.44 96 PHE A C 1
ATOM 745 O O . PHE A 1 96 ? -8.203 -2.428 10.844 1 93.44 96 PHE A O 1
ATOM 752 N N . ASN A 1 97 ? -7.23 -0.454 10.32 1 94.88 97 ASN A N 1
ATOM 753 C CA . ASN A 1 97 ? -8.305 0.014 9.445 1 94.88 97 ASN A CA 1
ATOM 754 C C . ASN A 1 97 ? -8.383 -0.806 8.164 1 94.88 97 ASN A C 1
ATOM 756 O O . ASN A 1 97 ? -7.355 -1.094 7.543 1 94.88 97 ASN A O 1
ATOM 760 N N . ARG A 1 98 ? -9.609 -1.241 7.852 1 94.75 98 ARG A N 1
ATOM 761 C CA . ARG A 1 98 ? -9.789 -1.979 6.605 1 94.75 98 ARG A CA 1
ATOM 762 C C . ARG A 1 98 ? -9.133 -1.246 5.438 1 94.75 98 ARG A C 1
ATOM 764 O O . ARG A 1 98 ? -8.594 -1.876 4.523 1 94.75 98 ARG A O 1
ATOM 771 N N . ASN A 1 99 ? -9.266 0.053 5.473 1 94.94 99 ASN A N 1
ATOM 772 C CA . ASN A 1 99 ? -8.43 0.876 4.602 1 94.94 99 ASN A CA 1
ATOM 773 C C . ASN A 1 99 ? -7.066 1.147 5.219 1 94.94 99 ASN A C 1
ATOM 775 O O . ASN A 1 99 ? -6.918 2.057 6.039 1 94.94 99 ASN A O 1
ATOM 779 N N . ALA A 1 100 ? -6.105 0.391 4.754 1 93.69 100 ALA A N 1
ATOM 780 C CA . ALA A 1 100 ? -4.797 0.375 5.406 1 93.69 100 ALA A CA 1
ATOM 781 C C . ALA A 1 100 ? -4.098 1.723 5.262 1 93.69 100 ALA A C 1
ATOM 783 O O . ALA A 1 100 ? -3.09 1.98 5.926 1 93.69 100 ALA A O 1
ATOM 784 N N . PHE A 1 101 ? -4.652 2.637 4.406 1 94.25 101 PHE A N 1
ATOM 785 C CA . PHE A 1 101 ? -4.059 3.955 4.215 1 94.25 101 PHE A CA 1
ATOM 786 C C . PHE A 1 101 ? -4.477 4.902 5.336 1 94.25 101 PHE A C 1
ATOM 788 O O . PHE A 1 101 ? -3.945 6.008 5.449 1 94.25 101 PHE A O 1
ATOM 795 N N . LEU A 1 102 ? -5.434 4.422 6.148 1 93.31 102 LEU A N 1
ATOM 796 C CA . LEU A 1 102 ? -5.996 5.324 7.148 1 93.31 102 LEU A CA 1
ATOM 797 C C . LEU A 1 102 ? -5.773 4.785 8.555 1 93.31 102 LEU A C 1
ATOM 799 O O . LEU A 1 102 ? -5.805 3.57 8.773 1 93.31 102 LEU A O 1
ATOM 803 N N . LEU A 1 103 ? -5.66 5.715 9.469 1 91.12 103 LEU A N 1
ATOM 804 C CA . LEU A 1 103 ? -5.543 5.355 10.875 1 91.12 103 LEU A CA 1
ATOM 805 C C . LEU A 1 103 ? -6.852 4.77 11.398 1 91.12 103 LEU A C 1
ATOM 807 O O . LEU A 1 103 ? -7.934 5.191 10.984 1 91.12 103 LEU A O 1
ATOM 811 N N . LEU A 1 104 ? -6.602 3.811 12.266 1 90.25 104 LEU A N 1
ATOM 812 C CA . LEU A 1 104 ? -7.77 3.293 12.969 1 90.25 104 LEU A CA 1
ATOM 813 C C . LEU A 1 104 ? -8.195 4.238 14.086 1 90.25 104 LEU A C 1
ATOM 815 O O . LEU A 1 104 ? -7.398 4.547 14.984 1 90.25 104 LEU A O 1
ATOM 819 N N . THR A 1 105 ? -9.367 4.855 14.07 1 86.62 105 THR A N 1
ATOM 820 C CA . THR A 1 105 ? -9.828 5.82 15.062 1 86.62 105 THR A CA 1
ATOM 821 C C . THR A 1 105 ? -10.625 5.125 16.156 1 86.62 105 THR A C 1
ATOM 823 O O . THR A 1 105 ? -10.57 5.535 17.328 1 86.62 105 THR A O 1
ATOM 826 N N . ASN A 1 106 ? -11.344 4.078 15.805 1 88.25 106 ASN A N 1
ATOM 827 C CA . ASN A 1 106 ? -12.078 3.24 16.75 1 88.25 106 ASN A CA 1
ATOM 828 C C . ASN A 1 106 ? -11.703 1.769 16.609 1 88.25 106 ASN A C 1
ATOM 830 O O . ASN A 1 106 ? -11.922 1.166 15.555 1 88.25 106 ASN A O 1
ATOM 834 N N . VAL A 1 107 ? -11.25 1.225 17.703 1 85.69 107 VAL A N 1
ATOM 835 C CA . VAL A 1 107 ? -10.695 -0.123 17.672 1 85.69 107 VAL A CA 1
ATOM 836 C C . VAL A 1 107 ? -11.781 -1.118 17.25 1 85.69 107 VAL A C 1
ATOM 838 O O . VAL A 1 107 ? -11.492 -2.117 16.594 1 85.69 107 VAL A O 1
ATOM 841 N N . THR A 1 108 ? -12.992 -0.837 17.562 1 90.62 108 THR A N 1
ATOM 842 C CA . THR A 1 108 ? -14.07 -1.779 17.281 1 90.62 108 THR A CA 1
ATOM 843 C C . THR A 1 108 ? -14.328 -1.864 15.773 1 90.62 108 THR A C 1
ATOM 845 O O . THR A 1 108 ? -14.945 -2.816 15.297 1 90.62 108 THR A O 1
ATOM 848 N N . ASP A 1 109 ? -13.875 -0.865 15.023 1 92.81 109 ASP A N 1
ATOM 849 C CA . ASP A 1 109 ? -14.094 -0.833 13.578 1 92.81 109 ASP A CA 1
ATOM 850 C C . ASP A 1 109 ? -12.945 -1.51 12.836 1 92.81 109 ASP A C 1
ATOM 852 O O . ASP A 1 109 ? -12.977 -1.624 11.609 1 92.81 109 ASP A O 1
ATOM 856 N N . GLY A 1 110 ? -12.008 -2.004 13.656 1 94.88 110 GLY A N 1
ATOM 857 C CA . GLY A 1 110 ? -10.805 -2.555 13.055 1 94.88 110 GLY A CA 1
ATOM 858 C C . GLY A 1 110 ? -10.984 -3.977 12.555 1 94.88 110 GLY A C 1
ATOM 859 O O . GLY A 1 110 ? -11.977 -4.633 12.875 1 94.88 110 GLY A O 1
ATOM 860 N N . VAL A 1 111 ? -10.086 -4.371 11.68 1 95.56 111 VAL A N 1
ATOM 861 C CA . VAL A 1 111 ? -10.031 -5.734 11.164 1 95.56 111 VAL A CA 1
ATOM 862 C C . VAL A 1 111 ? -8.648 -6.328 11.422 1 95.56 111 VAL A C 1
ATOM 864 O O . VAL A 1 111 ? -7.684 -5.598 11.641 1 95.56 111 VAL A O 1
ATOM 867 N N . THR A 1 112 ? -8.625 -7.621 11.516 1 95 112 THR A N 1
ATOM 868 C CA . THR A 1 112 ? -7.367 -8.359 11.461 1 95 112 THR A CA 1
ATOM 869 C C . THR A 1 112 ? -7.215 -9.07 10.117 1 95 112 THR A C 1
ATOM 871 O O . THR A 1 112 ? -8.133 -9.055 9.297 1 95 112 THR A O 1
ATOM 874 N N . CYS A 1 113 ? -6.082 -9.578 9.867 1 94.81 113 CYS A N 1
ATOM 875 C CA . CYS A 1 113 ? -5.836 -10.258 8.602 1 94.81 113 CYS A CA 1
ATOM 876 C C . CYS A 1 113 ? -6.82 -11.406 8.398 1 94.81 113 CYS A C 1
ATOM 878 O O . CYS A 1 113 ? -7.199 -11.719 7.27 1 94.81 113 CYS A O 1
ATOM 880 N N . ASP A 1 114 ? -7.262 -12.016 9.453 1 95.5 114 ASP A N 1
ATOM 881 C CA . ASP A 1 114 ? -8.195 -13.133 9.383 1 95.5 114 ASP A CA 1
ATOM 882 C C . ASP A 1 114 ? -9.57 -12.664 8.906 1 95.5 114 ASP A C 1
ATOM 884 O O . ASP A 1 114 ? -10.398 -13.477 8.492 1 95.5 114 ASP A O 1
ATOM 888 N N . ASP A 1 115 ? -9.852 -11.406 8.961 1 95.81 115 ASP A N 1
ATOM 889 C CA . ASP A 1 115 ? -11.148 -10.852 8.578 1 95.81 115 ASP A CA 1
ATOM 890 C C . ASP A 1 115 ? -11.188 -10.523 7.09 1 95.81 115 ASP A C 1
ATOM 892 O O . ASP A 1 115 ? -12.242 -10.211 6.543 1 95.81 115 ASP A O 1
ATOM 896 N N . LEU A 1 116 ? -10.031 -10.562 6.367 1 94.81 116 LEU A N 1
ATOM 897 C CA . LEU A 1 116 ? -9.945 -10.172 4.965 1 94.81 116 LEU A CA 1
ATOM 898 C C . LEU A 1 116 ? -10.102 -11.383 4.051 1 94.81 116 LEU A C 1
ATOM 900 O O . LEU A 1 116 ? -9.656 -12.484 4.395 1 94.81 116 LEU A O 1
ATOM 904 N N . PRO A 1 117 ? -10.75 -11.094 2.91 1 92.69 117 PRO A N 1
ATOM 905 C CA . PRO A 1 117 ? -10.859 -12.203 1.959 1 92.69 117 PRO A CA 1
ATOM 906 C C . PRO A 1 117 ? -9.508 -12.617 1.374 1 92.69 117 PRO A C 1
ATOM 908 O O . PRO A 1 117 ? -8.609 -11.781 1.241 1 92.69 117 PRO A O 1
ATOM 911 N N . ASP A 1 118 ? -9.438 -13.914 1.027 1 91.88 118 ASP A N 1
ATOM 912 C CA . ASP A 1 118 ? -8.234 -14.398 0.36 1 91.88 118 ASP A CA 1
ATOM 913 C C . ASP A 1 118 ? -8.117 -13.82 -1.051 1 91.88 118 ASP A C 1
ATOM 915 O O . ASP A 1 118 ? -9.133 -13.523 -1.688 1 91.88 118 ASP A O 1
ATOM 919 N N . ILE A 1 119 ? -6.891 -13.641 -1.462 1 93.62 119 ILE A N 1
ATOM 920 C CA . ILE A 1 119 ? -6.648 -13.219 -2.836 1 93.62 119 ILE A CA 1
ATOM 921 C C . ILE A 1 119 ? -6.766 -14.414 -3.773 1 93.62 119 ILE A C 1
ATOM 923 O O . ILE A 1 119 ? -6.164 -15.461 -3.529 1 93.62 119 ILE A O 1
ATOM 927 N N . ASP A 1 120 ? -7.625 -14.219 -4.777 1 93.19 120 ASP A N 1
ATOM 928 C CA . ASP A 1 120 ? -7.785 -15.281 -5.77 1 93.19 120 ASP A CA 1
ATOM 929 C C . ASP A 1 120 ? -6.633 -15.273 -6.77 1 93.19 120 ASP A C 1
ATOM 931 O O . ASP A 1 120 ? -6.562 -14.414 -7.645 1 93.19 120 ASP A O 1
ATOM 935 N N . LEU A 1 121 ? -5.816 -16.344 -6.676 1 93.19 121 LEU A N 1
ATOM 936 C CA . LEU A 1 121 ? -4.629 -16.375 -7.523 1 93.19 121 LEU A CA 1
ATOM 937 C C . LEU A 1 121 ? -4.793 -17.375 -8.656 1 93.19 121 LEU A C 1
ATOM 939 O O . LEU A 1 121 ? -3.805 -17.797 -9.258 1 93.19 121 LEU A O 1
ATOM 943 N N . SER A 1 122 ? -5.996 -17.766 -9 1 91.31 122 SER A N 1
ATOM 944 C CA . SER A 1 122 ? -6.242 -18.797 -9.992 1 91.31 122 SER A CA 1
ATOM 945 C C . SER A 1 122 ? -5.711 -18.391 -11.359 1 91.31 122 SER A C 1
ATOM 947 O O . SER A 1 122 ? -5.293 -19.25 -12.148 1 91.31 122 SER A O 1
ATOM 949 N N . LYS A 1 123 ? -5.652 -17.094 -11.609 1 89.31 123 LYS A N 1
ATOM 950 C CA . LYS A 1 123 ? -5.223 -16.625 -12.922 1 89.31 123 LYS A CA 1
ATOM 951 C C . LYS A 1 123 ? -3.707 -16.469 -12.977 1 89.31 123 LYS A C 1
ATOM 953 O O . LYS A 1 123 ? -3.154 -16.109 -14.023 1 89.31 123 LYS A O 1
ATOM 958 N N . TRP A 1 124 ? -3.129 -16.828 -11.875 1 88 124 TRP A N 1
ATOM 959 C CA . TRP A 1 124 ? -1.681 -16.656 -11.805 1 88 124 TRP A CA 1
ATOM 960 C C . TRP A 1 124 ? -0.971 -18 -11.945 1 88 124 TRP A C 1
ATOM 962 O O . TRP A 1 124 ? 0.257 -18.078 -11.852 1 88 124 TRP A O 1
ATOM 972 N N . ARG A 1 125 ? -1.712 -19.016 -12.156 1 80.62 125 ARG A N 1
ATOM 973 C CA . ARG A 1 125 ? -1.16 -20.359 -12.391 1 80.62 125 ARG A CA 1
ATOM 974 C C . ARG A 1 125 ? -0.639 -20.484 -13.82 1 80.62 125 ARG A C 1
ATOM 976 O O . ARG A 1 125 ? -1.269 -20 -14.766 1 80.62 125 ARG A O 1
ATOM 983 N N . GLU A 1 126 ? 0.702 -20.75 -13.922 1 65.12 126 GLU A N 1
ATOM 984 C CA . GLU A 1 126 ? 1.236 -20.984 -15.258 1 65.12 126 GLU A CA 1
ATOM 985 C C . GLU A 1 126 ? 0.432 -22.047 -16 1 65.12 126 GLU A C 1
ATOM 987 O O . GLU A 1 126 ? 0.069 -23.078 -15.422 1 65.12 126 GLU A O 1
ATOM 992 N N . GLU A 1 127 ? -0.443 -21.688 -16.797 1 55 127 GLU A N 1
ATOM 993 C CA . GLU A 1 127 ? -1.048 -22.703 -17.641 1 55 127 GLU A CA 1
ATOM 994 C C . GLU A 1 127 ? 0.018 -23.531 -18.359 1 55 127 GLU A C 1
ATOM 996 O O . GLU A 1 127 ? 0.961 -22.984 -18.938 1 55 127 GLU A O 1
ATOM 1001 N N . ASN A 1 128 ? 0.509 -24.531 -17.703 1 45.78 128 ASN A N 1
ATOM 1002 C CA . ASN A 1 128 ? 1.315 -25.453 -18.484 1 45.78 128 ASN A CA 1
ATOM 1003 C C . ASN A 1 128 ? 0.753 -25.609 -19.906 1 45.78 128 ASN A C 1
ATOM 1005 O O . ASN A 1 128 ? -0.44 -25.875 -20.062 1 45.78 128 ASN A O 1
ATOM 1009 N N . ALA A 1 129 ? 1.233 -24.906 -20.828 1 42.59 129 ALA A N 1
ATOM 1010 C CA . ALA A 1 129 ? 0.966 -25.156 -22.234 1 42.59 129 ALA A CA 1
ATOM 1011 C C . ALA A 1 129 ? 0.795 -26.641 -22.5 1 42.59 129 ALA A C 1
ATOM 1013 O O . ALA A 1 129 ? 0.32 -27.047 -23.578 1 42.59 129 ALA A O 1
ATOM 1014 N N . GLY A 1 130 ? 1.409 -27.469 -21.594 1 41.09 130 GLY A N 1
ATOM 1015 C CA . GLY A 1 130 ? 1.467 -28.828 -22.094 1 41.09 130 GLY A CA 1
ATOM 1016 C C . GLY A 1 130 ? 0.101 -29.484 -22.219 1 41.09 130 GLY A C 1
ATOM 1017 O O . GLY A 1 130 ? -0.009 -30.641 -22.641 1 41.09 130 GLY A O 1
ATOM 1018 N N . ASP A 1 131 ? -0.828 -29.109 -21.344 1 39.66 131 ASP A N 1
ATOM 1019 C CA . ASP A 1 131 ? -1.916 -30.047 -21.594 1 39.66 131 ASP A CA 1
ATOM 1020 C C . ASP A 1 131 ? -2.566 -29.781 -22.953 1 39.66 131 ASP A C 1
ATOM 1022 O O . ASP A 1 131 ? -3.482 -28.969 -23.062 1 39.66 131 ASP A O 1
ATOM 1026 N N . GLY A 1 132 ? -1.739 -29.375 -23.953 1 37.34 132 GLY A N 1
ATOM 1027 C CA . GLY A 1 132 ? -2.221 -29.641 -25.297 1 37.34 132 GLY A CA 1
ATOM 1028 C C . GLY A 1 132 ? -3.092 -30.891 -25.391 1 37.34 132 GLY A C 1
ATOM 1029 O O . GLY A 1 132 ? -2.682 -31.969 -24.969 1 37.34 132 GLY A O 1
ATOM 1030 N N . ASN A 1 133 ? -4.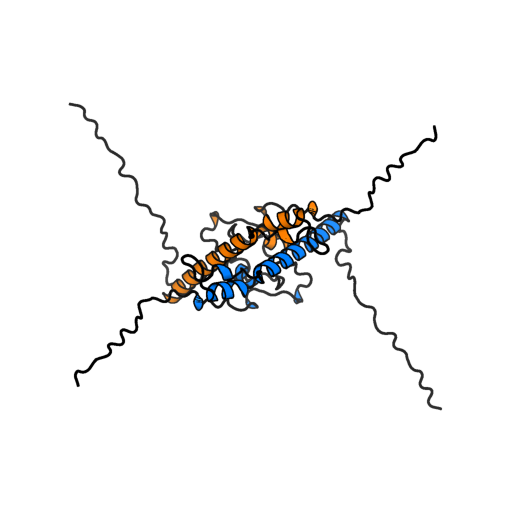312 -30.734 -25.047 1 39.22 133 ASN A N 1
ATOM 1031 C CA . ASN A 1 133 ? -5.238 -31.781 -25.453 1 39.22 133 ASN A CA 1
ATOM 1032 C C . ASN A 1 133 ? -4.848 -32.375 -26.812 1 39.22 133 ASN A C 1
ATOM 1034 O O . ASN A 1 133 ? -4.93 -31.703 -27.828 1 39.22 133 ASN A O 1
ATOM 1038 N N . ALA A 1 134 ? -3.711 -33.125 -26.891 1 36.91 134 ALA A N 1
ATOM 1039 C CA . ALA A 1 134 ? -3.537 -34.062 -27.984 1 36.91 134 ALA A CA 1
ATOM 1040 C C . ALA A 1 134 ? -4.852 -34.781 -28.328 1 36.91 134 ALA A C 1
ATOM 1042 O O . ALA A 1 134 ? -5.27 -35.688 -27.625 1 36.91 134 ALA A O 1
ATOM 1043 N N . SER A 1 135 ? -5.914 -34.031 -28.469 1 37.88 135 SER A N 1
ATOM 1044 C CA . SER A 1 135 ? -6.992 -34.719 -29.172 1 37.88 135 SER A CA 1
ATOM 1045 C C . SER A 1 135 ? -6.449 -35.562 -30.328 1 37.88 135 SER A C 1
ATOM 1047 O O . SER A 1 135 ? -5.902 -35.031 -31.297 1 37.88 135 SER A O 1
ATOM 1049 N N . ASN A 1 136 ? -5.785 -36.625 -30.016 1 33.97 136 ASN A N 1
ATOM 1050 C CA . ASN A 1 136 ? -5.641 -37.781 -30.906 1 33.97 136 ASN A CA 1
ATOM 1051 C C . ASN A 1 136 ? -6.902 -38 -31.734 1 33.97 136 ASN A C 1
ATOM 1053 O O . ASN A 1 136 ? -7.895 -38.531 -31.234 1 33.97 136 ASN A O 1
ATOM 1057 N N . GLN A 1 137 ? -7.395 -36.938 -32.375 1 33.5 137 GLN A N 1
ATOM 1058 C CA . GLN A 1 137 ? -8.336 -37.25 -33.438 1 33.5 137 GLN A CA 1
ATOM 1059 C C . GLN A 1 137 ? -7.891 -38.469 -34.219 1 33.5 137 GLN A C 1
ATOM 1061 O O . GLN A 1 137 ? -6.875 -38.438 -34.938 1 33.5 137 GLN A O 1
ATOM 1066 N N . ASP A 1 138 ? -8.031 -39.688 -33.625 1 34.88 138 ASP A N 1
ATOM 1067 C CA . ASP A 1 138 ? -8.094 -41 -34.312 1 34.88 138 ASP A CA 1
ATOM 1068 C C . ASP A 1 138 ? -8.867 -40.875 -35.625 1 34.88 138 ASP A C 1
ATOM 1070 O O . ASP A 1 138 ? -10.086 -40.688 -35.594 1 34.88 138 ASP A O 1
ATOM 1074 N N . VAL A 1 139 ? -8.422 -40 -36.5 1 35.94 139 VAL A N 1
ATOM 1075 C CA . VAL A 1 139 ? -8.898 -40.156 -37.875 1 35.94 139 VAL A CA 1
ATOM 1076 C C . VAL A 1 139 ? -8.906 -41.625 -38.25 1 35.94 139 VAL A C 1
ATOM 1078 O O . VAL A 1 139 ? -7.844 -42.219 -38.5 1 35.94 139 VAL A O 1
ATOM 1081 N N . ARG A 1 140 ? -9.688 -42.406 -37.469 1 34.66 140 ARG A N 1
ATOM 1082 C CA . ARG A 1 140 ? -10.047 -43.719 -37.938 1 34.66 140 ARG A CA 1
ATOM 1083 C C . ARG A 1 140 ? -10.438 -43.688 -39.406 1 34.66 140 ARG A C 1
ATOM 1085 O O . ARG A 1 140 ? -11.211 -42.812 -39.844 1 34.66 140 ARG A O 1
ATOM 1092 N N . SER A 1 141 ? -9.477 -44.062 -40.25 1 36.19 141 SER A N 1
ATOM 1093 C CA . SER A 1 141 ? -9.648 -44.5 -41.625 1 36.19 141 SER A CA 1
ATOM 1094 C C . SER A 1 141 ? -10.969 -45.25 -41.812 1 36.19 141 SER A C 1
ATOM 1096 O O . SER A 1 141 ? -11.133 -46.375 -41.312 1 36.19 141 SER A O 1
ATOM 1098 N N . THR A 1 142 ? -12.133 -44.656 -41.469 1 28.16 142 THR A N 1
ATOM 1099 C CA . THR A 1 142 ? -13.164 -45.344 -42.219 1 28.16 142 THR A CA 1
ATOM 1100 C C . THR A 1 142 ? -13.07 -44.969 -43.719 1 28.16 142 THR A C 1
ATOM 1102 O O . THR A 1 142 ? -12.695 -43.844 -44.062 1 28.16 142 THR A O 1
ATOM 1105 N N . MET B 1 1 ? 65 -23.094 -15.711 1 32.19 1 MET B N 1
ATOM 1106 C CA . MET B 1 1 ? 63.625 -23.531 -16.094 1 32.19 1 MET B CA 1
ATOM 1107 C C . MET B 1 1 ? 62.656 -23.328 -14.953 1 32.19 1 MET B C 1
ATOM 1109 O O . MET B 1 1 ? 62.844 -23.844 -13.852 1 32.19 1 MET B O 1
ATOM 1113 N N . LYS B 1 2 ? 61.938 -22.062 -14.867 1 28.92 2 LYS B N 1
ATOM 1114 C CA . LYS B 1 2 ? 61.156 -21.375 -13.859 1 28.92 2 LYS B CA 1
ATOM 1115 C C . LYS B 1 2 ? 59.969 -22.219 -13.406 1 28.92 2 LYS B C 1
ATOM 1117 O O . LYS B 1 2 ? 59.312 -22.859 -14.227 1 28.92 2 LYS B O 1
ATOM 1122 N N . THR B 1 3 ? 59.812 -22.562 -12.133 1 27.95 3 THR B N 1
ATOM 1123 C CA . THR B 1 3 ? 59.094 -23.375 -11.156 1 27.95 3 THR B CA 1
ATOM 1124 C C . THR B 1 3 ? 57.625 -22.922 -11.078 1 27.95 3 THR B C 1
ATOM 1126 O O . THR B 1 3 ? 56.844 -23.469 -10.297 1 27.95 3 THR B O 1
ATOM 1129 N N . TRP B 1 4 ? 57.156 -21.797 -11.797 1 28.2 4 TRP B N 1
ATOM 1130 C CA . TRP B 1 4 ? 56.031 -21.078 -11.195 1 28.2 4 TRP B CA 1
ATOM 1131 C C . TRP B 1 4 ? 54.781 -21.953 -11.164 1 28.2 4 TRP B C 1
ATOM 1133 O O . TRP B 1 4 ? 54.375 -22.469 -12.203 1 28.2 4 TRP B O 1
ATOM 1143 N N . ILE B 1 5 ? 54.562 -22.703 -10.102 1 30.77 5 ILE B N 1
ATOM 1144 C CA . ILE B 1 5 ? 53.344 -23.484 -9.789 1 30.77 5 ILE B CA 1
ATOM 1145 C C . ILE B 1 5 ? 52.125 -22.609 -9.93 1 30.77 5 ILE B C 1
ATOM 1147 O O . ILE B 1 5 ? 51.969 -21.625 -9.195 1 30.77 5 ILE B O 1
ATOM 1151 N N . ASN B 1 6 ? 51.812 -22.109 -11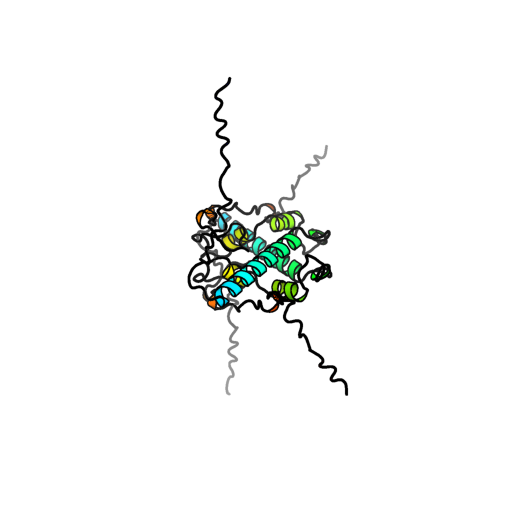.117 1 26.77 6 ASN B N 1
ATOM 1152 C CA . ASN B 1 6 ? 50.656 -21.234 -11.25 1 26.77 6 ASN B CA 1
ATOM 1153 C C . ASN B 1 6 ? 49.406 -21.859 -10.672 1 26.77 6 ASN B C 1
ATOM 1155 O O . ASN B 1 6 ? 48.906 -22.859 -11.203 1 26.77 6 ASN B O 1
ATOM 1159 N N . LEU B 1 7 ? 49.281 -21.922 -9.375 1 28.42 7 LEU B N 1
ATOM 1160 C CA . LEU B 1 7 ? 48.094 -22.391 -8.672 1 28.42 7 LEU B CA 1
ATOM 1161 C C . LEU B 1 7 ? 46.844 -21.641 -9.133 1 28.42 7 LEU B C 1
ATOM 1163 O O . LEU B 1 7 ? 46.562 -20.531 -8.648 1 28.42 7 LEU B O 1
ATOM 1167 N N . SER B 1 8 ? 46.594 -21.266 -10.32 1 29.42 8 SER B N 1
ATOM 1168 C CA . SER B 1 8 ? 45.469 -20.359 -10.43 1 29.42 8 SER B CA 1
ATOM 1169 C C . SER B 1 8 ? 44.219 -20.938 -9.766 1 29.42 8 SER B C 1
ATOM 1171 O O . SER B 1 8 ? 43.906 -22.109 -9.945 1 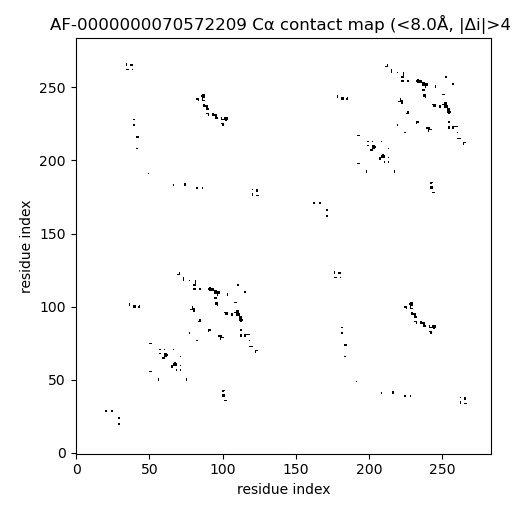29.42 8 SER B O 1
ATOM 1173 N N . VAL B 1 9 ? 43.781 -20.328 -8.648 1 27.61 9 VAL B N 1
ATOM 1174 C CA . VAL B 1 9 ? 42.594 -20.375 -7.816 1 27.61 9 VAL B CA 1
ATOM 1175 C C . VAL B 1 9 ? 41.344 -20.484 -8.711 1 27.61 9 VAL B C 1
ATOM 1177 O O . VAL B 1 9 ? 41.031 -19.547 -9.453 1 27.61 9 VAL B O 1
ATOM 1180 N N . GLN B 1 10 ? 41 -21.594 -9.344 1 27.66 10 GLN B N 1
ATOM 1181 C CA . GLN B 1 10 ? 39.781 -22.094 -9.953 1 27.66 10 GLN B CA 1
ATOM 1182 C C . GLN B 1 10 ? 38.562 -21.766 -9.078 1 27.66 10 GLN B C 1
ATOM 1184 O O . GLN B 1 10 ? 38.438 -22.328 -7.984 1 27.66 10 GLN B O 1
ATOM 1189 N N . ASN B 1 11 ? 38.281 -20.484 -8.766 1 25.89 11 ASN B N 1
ATOM 1190 C CA . ASN B 1 11 ? 37.25 -19.859 -7.945 1 25.89 11 ASN B CA 1
ATOM 1191 C C . ASN B 1 11 ? 35.938 -20.625 -8.031 1 25.89 11 ASN B C 1
ATOM 1193 O O . ASN B 1 11 ? 35.594 -21.172 -9.086 1 25.89 11 ASN B O 1
ATOM 1197 N N . LYS B 1 12 ? 35.156 -20.797 -6.816 1 27.7 12 LYS B N 1
ATOM 1198 C CA . LYS B 1 12 ? 34.031 -21.328 -6.039 1 27.7 12 LYS B CA 1
ATOM 1199 C C . LYS B 1 12 ? 32.719 -21.109 -6.758 1 27.7 12 LYS B C 1
ATOM 1201 O O . LYS B 1 12 ? 32.531 -20.125 -7.477 1 27.7 12 LYS B O 1
ATOM 1206 N N . GLY B 1 13 ? 31.938 -22.156 -6.957 1 28.12 13 GLY B N 1
ATOM 1207 C CA . GLY B 1 13 ? 30.594 -22.641 -7.238 1 28.12 13 GLY B CA 1
ATOM 1208 C C . GLY B 1 13 ? 29.516 -21.75 -6.645 1 28.12 13 GLY B C 1
ATOM 1209 O O . GLY B 1 13 ? 29.672 -21.219 -5.539 1 28.12 13 GLY B O 1
ATOM 1210 N N . HIS B 1 14 ? 28.875 -20.891 -7.422 1 28.83 14 HIS B N 1
ATOM 1211 C CA . HIS B 1 14 ? 27.672 -20.094 -7.227 1 28.83 14 HIS B CA 1
ATOM 1212 C C . HIS B 1 14 ? 26.656 -20.844 -6.375 1 28.83 14 HIS B C 1
ATOM 1214 O O . HIS B 1 14 ? 26.078 -21.844 -6.816 1 28.83 14 HIS B O 1
ATOM 1220 N N . VAL B 1 15 ? 26.812 -21.062 -5.039 1 26.66 15 VAL B N 1
ATOM 1221 C CA . VAL B 1 15 ? 25.984 -21.547 -3.939 1 26.66 15 VAL B CA 1
ATOM 1222 C C . VAL B 1 15 ? 24.531 -21.188 -4.18 1 26.66 15 VAL B C 1
ATOM 1224 O O . VAL B 1 15 ? 23.625 -22 -3.969 1 26.66 15 VAL B O 1
ATOM 1227 N N . ARG B 1 16 ? 24.109 -19.797 -4.094 1 27.48 16 ARG B N 1
ATOM 1228 C CA . ARG B 1 16 ? 23.141 -19.375 -3.088 1 27.48 16 ARG B CA 1
ATOM 1229 C C . ARG B 1 16 ? 21.734 -19.844 -3.451 1 27.48 16 ARG B C 1
ATOM 1231 O O . ARG B 1 16 ? 20.953 -19.078 -4.004 1 27.48 16 ARG B O 1
ATOM 1238 N N . ASP B 1 17 ? 21.484 -20.609 -4.352 1 27.66 17 ASP B N 1
ATOM 1239 C CA . ASP B 1 17 ? 20.141 -21.141 -4.547 1 27.66 17 ASP B CA 1
ATOM 1240 C C . ASP B 1 17 ? 19.594 -21.719 -3.242 1 27.66 17 ASP B C 1
ATOM 1242 O O . ASP B 1 17 ? 19.812 -22.891 -2.926 1 27.66 17 ASP B O 1
ATOM 1246 N N . ILE B 1 18 ? 19.922 -21.188 -2.117 1 30.66 18 ILE B N 1
ATOM 1247 C CA . ILE B 1 18 ? 19.406 -21.766 -0.878 1 30.66 18 ILE B CA 1
ATOM 1248 C C . ILE B 1 18 ? 17.938 -22.156 -1.056 1 30.66 18 ILE B C 1
ATOM 1250 O O . ILE B 1 18 ? 17.109 -21.312 -1.403 1 30.66 18 ILE B O 1
ATOM 1254 N N . ASP B 1 19 ? 17.688 -23.391 -1.411 1 30.91 19 ASP B N 1
ATOM 1255 C CA . ASP B 1 19 ? 16.516 -24.25 -1.342 1 30.91 19 ASP B CA 1
ATOM 1256 C C . ASP B 1 19 ? 15.727 -24.016 -0.053 1 30.91 19 ASP B C 1
ATOM 1258 O O . ASP B 1 19 ? 16.031 -24.609 0.985 1 30.91 19 ASP B O 1
ATOM 1262 N N . LEU B 1 20 ? 15.75 -22.859 0.497 1 33.22 20 LEU B N 1
ATOM 1263 C CA . LEU B 1 20 ? 14.992 -22.672 1.729 1 33.22 20 LEU B CA 1
ATOM 1264 C C . LEU B 1 20 ? 13.734 -23.547 1.729 1 33.22 20 LEU B C 1
ATOM 1266 O O . LEU B 1 20 ? 13.148 -23.797 2.785 1 33.22 20 LEU B O 1
ATOM 1270 N N . PHE B 1 21 ? 12.938 -23.562 0.583 1 35.12 21 PHE B N 1
ATOM 1271 C CA . PHE B 1 21 ? 11.711 -24.344 0.649 1 35.12 21 PHE B CA 1
ATOM 1272 C C . PHE B 1 21 ? 12.008 -25.828 0.813 1 35.12 21 PHE B C 1
ATOM 1274 O O . PHE B 1 21 ? 11.156 -26.672 0.556 1 35.12 21 PHE B O 1
ATOM 1281 N N . SER B 1 22 ? 13.109 -26.266 1.054 1 35.47 22 SER B N 1
ATOM 1282 C CA . SER B 1 22 ? 13.312 -27.719 1.089 1 35.47 22 SER B CA 1
ATOM 1283 C C . SER B 1 22 ? 12.258 -28.406 1.947 1 35.47 22 SER B C 1
ATOM 1285 O O . SER B 1 22 ? 12.07 -29.625 1.856 1 35.47 22 SER B O 1
ATOM 1287 N N . GLY B 1 23 ? 12.039 -28 3.264 1 39.41 23 GLY B N 1
ATOM 1288 C CA . GLY B 1 23 ? 11.352 -29.062 3.965 1 39.41 23 GLY B CA 1
ATOM 1289 C C . GLY B 1 23 ? 10.125 -29.562 3.223 1 39.41 23 GLY B C 1
ATOM 1290 O O . GLY B 1 23 ? 9.867 -29.156 2.092 1 39.41 23 GLY B O 1
ATOM 1291 N N . GLY B 1 24 ? 9.141 -30.391 4.121 1 40.5 24 GLY B N 1
ATOM 1292 C CA . GLY B 1 24 ? 7.922 -31.141 3.9 1 40.5 24 GLY B CA 1
ATOM 1293 C C . GLY B 1 24 ? 6.863 -30.375 3.137 1 40.5 24 GLY B C 1
ATOM 1294 O O . GLY B 1 24 ? 5.676 -30.688 3.227 1 40.5 24 GLY B O 1
ATOM 1295 N N . LEU B 1 25 ? 7.289 -29.25 2.658 1 47.47 25 LEU B N 1
ATOM 1296 C CA . LEU B 1 25 ? 6.188 -28.516 2.033 1 47.47 25 LEU B CA 1
ATOM 1297 C C . LEU B 1 25 ? 5.676 -29.266 0.805 1 47.47 25 LEU B C 1
ATOM 1299 O O . LEU B 1 25 ? 6.457 -29.641 -0.067 1 47.47 25 LEU B O 1
ATOM 1303 N N . SER B 1 26 ? 4.535 -29.906 0.942 1 57.22 26 SER B N 1
ATOM 1304 C CA . SER B 1 26 ? 3.822 -30.516 -0.175 1 57.22 26 SER B CA 1
ATOM 1305 C C . SER B 1 26 ? 3.896 -29.641 -1.424 1 57.22 26 SER B C 1
ATOM 1307 O O . SER B 1 26 ? 4.113 -28.438 -1.33 1 57.22 26 SER B O 1
ATOM 1309 N N . GLU B 1 27 ? 4.164 -30.281 -2.57 1 53.25 27 GLU B N 1
ATOM 1310 C CA . GLU B 1 27 ? 4.172 -29.641 -3.877 1 53.25 27 GLU B CA 1
ATOM 1311 C C . GLU B 1 27 ? 3.117 -28.531 -3.955 1 53.25 27 GLU B C 1
ATOM 1313 O O . GLU B 1 27 ? 3.359 -27.469 -4.535 1 53.25 27 GLU B O 1
ATOM 1318 N N . THR B 1 28 ? 2.055 -28.844 -3.283 1 53.66 28 THR B N 1
ATOM 1319 C CA . THR B 1 28 ? 0.957 -27.875 -3.301 1 53.66 28 THR B CA 1
ATOM 1320 C C . THR B 1 28 ? 1.324 -26.625 -2.51 1 53.66 28 THR B C 1
ATOM 1322 O O . THR B 1 28 ? 1.008 -25.5 -2.926 1 53.66 28 THR B O 1
ATOM 1325 N N . ARG B 1 29 ? 2.037 -26.781 -1.434 1 64.75 29 ARG B N 1
ATOM 1326 C CA . ARG B 1 29 ? 2.449 -25.641 -0.631 1 64.75 29 ARG B CA 1
ATOM 1327 C C . ARG B 1 29 ? 3.508 -24.812 -1.356 1 64.75 29 ARG B C 1
ATOM 1329 O O . ARG B 1 29 ? 3.479 -23.578 -1.317 1 64.75 29 ARG B O 1
ATOM 1336 N N . LEU B 1 30 ? 4.316 -25.594 -2.094 1 66.81 30 LEU B N 1
ATOM 1337 C CA . LEU B 1 30 ? 5.363 -24.922 -2.844 1 66.81 30 LEU B CA 1
ATOM 1338 C C . LEU B 1 30 ? 4.77 -24.109 -4 1 66.81 30 LEU B C 1
ATOM 1340 O O . LEU B 1 30 ? 5.188 -22.984 -4.258 1 66.81 30 LEU B O 1
ATOM 1344 N N . GLU B 1 31 ? 3.807 -24.734 -4.668 1 69.31 31 GLU B N 1
ATOM 1345 C CA . GLU B 1 31 ? 3.154 -24.047 -5.777 1 69.31 31 GLU B CA 1
ATOM 1346 C C . GLU B 1 31 ? 2.434 -22.797 -5.297 1 69.31 31 GLU B C 1
ATOM 1348 O O . GLU B 1 31 ? 2.52 -21.734 -5.934 1 69.31 31 GLU B O 1
ATOM 1353 N N . GLY B 1 32 ? 1.792 -22.938 -4.188 1 74.19 32 GLY B N 1
ATOM 1354 C CA . GLY B 1 32 ? 1.113 -21.781 -3.615 1 74.19 32 GLY B CA 1
ATOM 1355 C C . GLY B 1 32 ? 2.059 -20.656 -3.244 1 74.19 32 GLY B C 1
ATOM 1356 O O . GLY B 1 32 ? 1.778 -19.484 -3.518 1 74.19 32 GLY B O 1
ATOM 1357 N N . ALA B 1 33 ? 3.09 -21.094 -2.719 1 78.69 33 ALA B N 1
ATOM 1358 C CA . ALA B 1 33 ? 4.094 -20.109 -2.322 1 78.69 33 ALA B CA 1
ATOM 1359 C C . ALA B 1 33 ? 4.672 -19.391 -3.539 1 78.69 33 ALA B C 1
ATOM 1361 O O . ALA B 1 33 ? 4.871 -18.172 -3.516 1 78.69 33 ALA B O 1
ATOM 1362 N N . GLN B 1 34 ? 4.934 -20.125 -4.574 1 83.69 34 GLN B N 1
ATOM 1363 C CA . GLN B 1 34 ? 5.484 -19.547 -5.793 1 83.69 34 GLN B CA 1
ATOM 1364 C C . GLN B 1 34 ? 4.484 -18.594 -6.453 1 83.69 34 GLN B C 1
ATOM 1366 O O . GLN B 1 34 ? 4.859 -17.531 -6.934 1 83.69 34 GLN B O 1
ATOM 1371 N N . LEU B 1 35 ? 3.209 -18.969 -6.445 1 86.12 35 LEU B N 1
ATOM 1372 C CA . LEU B 1 35 ? 2.166 -18.125 -7.02 1 86.12 35 LEU B CA 1
ATOM 1373 C C . LEU B 1 35 ? 2.043 -16.812 -6.254 1 86.12 35 LEU B C 1
ATOM 1375 O O . LEU B 1 35 ? 1.868 -15.758 -6.859 1 86.12 35 LEU B O 1
ATOM 1379 N N . GLY B 1 36 ? 2.172 -16.984 -4.953 1 89.88 36 GLY B N 1
ATOM 1380 C CA . GLY B 1 36 ? 2.115 -15.797 -4.121 1 89.88 36 GLY B CA 1
ATOM 1381 C C . GLY B 1 36 ? 3.25 -14.828 -4.387 1 89.88 36 GLY B C 1
ATOM 1382 O O . GLY B 1 36 ? 3.039 -13.609 -4.434 1 89.88 36 GLY B O 1
ATOM 1383 N N . ALA B 1 37 ? 4.406 -15.414 -4.562 1 88.81 37 ALA B N 1
ATOM 1384 C CA . ALA B 1 37 ? 5.566 -14.562 -4.828 1 88.81 37 ALA B CA 1
ATOM 1385 C C . ALA B 1 37 ? 5.438 -13.859 -6.176 1 88.81 37 ALA B C 1
ATOM 1387 O O . ALA B 1 37 ? 5.77 -12.68 -6.301 1 88.81 37 ALA B O 1
ATOM 1388 N N . THR B 1 38 ? 4.965 -14.523 -7.199 1 89.94 38 THR B N 1
ATOM 1389 C CA . THR B 1 38 ? 4.762 -13.93 -8.516 1 89.94 38 THR B CA 1
ATOM 1390 C C . THR B 1 38 ? 3.721 -12.812 -8.453 1 89.94 38 THR B C 1
ATOM 1392 O O . THR B 1 38 ? 3.926 -11.734 -9.008 1 89.94 38 THR B O 1
ATOM 1395 N N . PHE B 1 39 ? 2.693 -13.109 -7.758 1 93.19 39 PHE B N 1
ATOM 1396 C CA . PHE B 1 39 ? 1.647 -12.109 -7.574 1 93.19 39 PHE B CA 1
ATOM 1397 C C . PHE B 1 39 ? 2.197 -10.875 -6.875 1 93.19 39 PHE B C 1
ATOM 1399 O O . PHE B 1 39 ? 1.982 -9.75 -7.336 1 93.19 39 PHE B O 1
ATOM 1406 N N . SER B 1 40 ? 2.902 -11.07 -5.809 1 93.56 40 SER B N 1
ATOM 1407 C CA . SER B 1 40 ? 3.459 -9.961 -5.043 1 93.56 40 SER B CA 1
ATOM 1408 C C . SER B 1 40 ? 4.414 -9.125 -5.891 1 93.56 40 SER B C 1
ATOM 1410 O O . SER B 1 40 ? 4.402 -7.895 -5.82 1 93.56 40 SER B O 1
ATOM 1412 N N . CYS B 1 41 ? 5.168 -9.805 -6.66 1 91.12 41 CYS B N 1
ATOM 1413 C CA . CYS B 1 41 ? 6.051 -9.086 -7.574 1 91.12 41 CYS B CA 1
ATOM 1414 C C . CYS B 1 41 ? 5.25 -8.289 -8.602 1 91.12 41 CYS B C 1
ATOM 1416 O O . CYS B 1 41 ? 5.617 -7.164 -8.938 1 91.12 41 CYS B O 1
ATOM 1418 N N . GLY B 1 42 ? 4.191 -8.891 -9.133 1 90.19 42 GLY B N 1
ATOM 1419 C CA . GLY B 1 42 ? 3.322 -8.188 -10.055 1 90.19 42 GLY B CA 1
ATOM 1420 C C . GLY B 1 42 ? 2.701 -6.938 -9.453 1 90.19 42 GLY B C 1
ATOM 1421 O O . GLY B 1 42 ? 2.662 -5.887 -10.094 1 90.19 42 GLY B O 1
ATOM 1422 N N . VAL B 1 43 ? 2.27 -7.043 -8.242 1 92.19 43 VAL B N 1
ATOM 1423 C CA . VAL B 1 43 ? 1.693 -5.895 -7.547 1 92.19 43 VAL B CA 1
ATOM 1424 C C . VAL B 1 43 ? 2.744 -4.797 -7.402 1 92.19 43 VAL B C 1
ATOM 1426 O O . VAL B 1 43 ? 2.486 -3.635 -7.719 1 92.19 43 VAL B O 1
ATOM 1429 N N . ALA B 1 44 ? 3.896 -5.16 -6.977 1 91.44 44 ALA B N 1
ATOM 1430 C CA . ALA B 1 44 ? 4.977 -4.195 -6.805 1 91.44 44 ALA B CA 1
ATOM 1431 C C . ALA B 1 44 ? 5.281 -3.471 -8.109 1 91.44 44 ALA B C 1
ATOM 1433 O O . ALA B 1 44 ? 5.434 -2.248 -8.133 1 91.44 44 ALA B O 1
ATOM 1434 N N . LYS B 1 45 ? 5.316 -4.234 -9.141 1 87.75 45 LYS B N 1
ATOM 1435 C CA . LYS B 1 45 ? 5.59 -3.66 -10.453 1 87.75 45 LYS B CA 1
ATOM 1436 C C . LYS B 1 45 ? 4.48 -2.697 -10.875 1 87.75 45 LYS B C 1
ATOM 1438 O O . LYS B 1 45 ? 4.758 -1.618 -11.398 1 87.75 45 LYS B O 1
ATOM 1443 N N . GLN B 1 46 ? 3.27 -3.113 -10.695 1 84.62 46 GLN B N 1
ATOM 1444 C CA . GLN B 1 46 ? 2.139 -2.279 -11.086 1 84.62 46 GLN B CA 1
ATOM 1445 C C . GLN B 1 46 ? 2.115 -0.973 -10.305 1 84.62 46 GLN B C 1
ATOM 1447 O O . GLN B 1 46 ? 1.892 0.097 -10.867 1 84.62 46 GLN B O 1
ATOM 1452 N N . PHE B 1 47 ? 2.361 -1.047 -9.008 1 84.31 47 PHE B N 1
ATOM 1453 C CA . PHE B 1 47 ? 2.363 0.155 -8.188 1 84.31 47 PHE B CA 1
ATOM 1454 C C . PHE B 1 47 ? 3.516 1.075 -8.57 1 84.31 47 PHE B C 1
ATOM 1456 O O . PHE B 1 47 ? 3.363 2.299 -8.578 1 84.31 47 PHE B O 1
ATOM 1463 N N . ARG B 1 48 ? 4.594 0.518 -8.836 1 84.69 48 ARG B N 1
ATOM 1464 C CA . ARG B 1 48 ? 5.711 1.32 -9.32 1 84.69 48 ARG B CA 1
ATOM 1465 C C . ARG B 1 48 ? 5.352 2.043 -10.617 1 84.69 48 ARG B C 1
ATOM 1467 O O . ARG B 1 48 ? 5.645 3.229 -10.773 1 84.69 48 ARG B O 1
ATOM 1474 N N . SER B 1 49 ? 4.723 1.312 -11.492 1 79 49 SER B N 1
ATOM 1475 C CA . SER B 1 49 ? 4.336 1.887 -12.781 1 79 49 SER B CA 1
ATOM 1476 C C . SER B 1 49 ? 3.336 3.023 -12.602 1 79 49 SER B C 1
ATOM 1478 O O . SER B 1 49 ? 3.451 4.066 -13.242 1 79 49 SER B O 1
ATOM 1480 N N . LEU B 1 50 ? 2.385 2.824 -11.742 1 78.5 50 LEU B N 1
ATOM 1481 C CA . LEU B 1 50 ? 1.375 3.846 -11.484 1 78.5 50 LEU B CA 1
ATOM 1482 C C . LEU B 1 50 ? 2.006 5.09 -10.875 1 78.5 50 LEU B C 1
ATOM 1484 O O . LEU B 1 50 ? 1.621 6.215 -11.203 1 78.5 50 LEU B O 1
ATOM 1488 N N . LYS B 1 51 ? 2.938 4.855 -9.883 1 78 51 LYS B N 1
ATOM 1489 C CA . LYS B 1 51 ? 3.625 5.98 -9.258 1 78 51 LYS B CA 1
ATOM 1490 C C . LYS B 1 51 ? 4.445 6.762 -10.281 1 78 51 LYS B C 1
ATOM 1492 O O . LYS B 1 51 ? 4.586 7.98 -10.164 1 78 51 LYS B O 1
ATOM 1497 N N . GLN B 1 52 ? 5.027 6.039 -11.055 1 74.31 52 GLN B N 1
ATOM 1498 C CA . GLN B 1 52 ? 5.887 6.699 -12.031 1 74.31 52 GLN B CA 1
ATOM 1499 C C . GLN B 1 52 ? 5.066 7.324 -13.156 1 74.31 52 GLN B C 1
ATOM 1501 O O . GLN B 1 52 ? 5.543 8.211 -13.859 1 74.31 52 GLN B O 1
ATOM 1506 N N . GLY B 1 53 ? 3.736 7.105 -12.938 1 63.06 53 GLY B N 1
ATOM 1507 C CA . GLY B 1 53 ? 2.672 7.742 -13.695 1 63.06 53 GLY B CA 1
ATOM 1508 C C . GLY B 1 53 ? 3.082 8.094 -15.117 1 63.06 53 GLY B C 1
ATOM 1509 O O . GLY B 1 53 ? 4.273 8.133 -15.43 1 63.06 53 GLY B O 1
ATOM 1510 N N . ASP B 1 54 ? 2.18 7.59 -15.914 1 57.28 54 ASP B N 1
ATOM 1511 C CA . ASP B 1 54 ? 2.229 8.219 -17.234 1 57.28 54 ASP B CA 1
ATOM 1512 C C . ASP B 1 54 ? 2.273 9.742 -17.109 1 57.28 54 ASP B C 1
ATOM 1514 O O . ASP B 1 54 ? 2.094 10.289 -16.016 1 57.28 54 ASP B O 1
ATOM 1518 N N . ARG B 1 55 ? 2.332 10.242 -18.234 1 59.25 55 ARG B N 1
ATOM 1519 C CA . ARG B 1 55 ?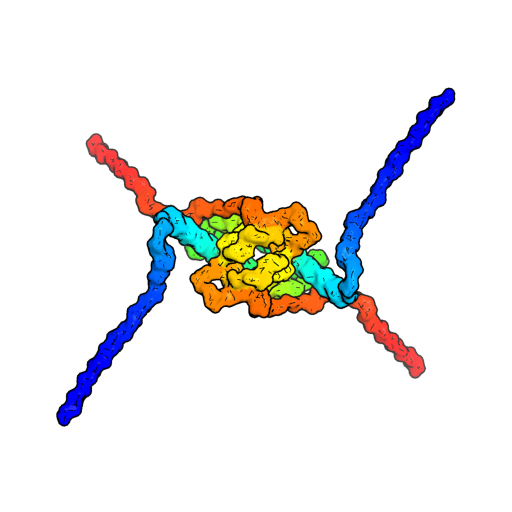 2.336 11.664 -18.578 1 59.25 55 ARG B CA 1
ATOM 1520 C C . ARG B 1 55 ? 1.264 12.414 -17.797 1 59.25 55 ARG B C 1
ATOM 1522 O O . ARG B 1 55 ? 1.398 13.617 -17.547 1 59.25 55 ARG B O 1
ATOM 1529 N N . PHE B 1 56 ? 0.343 11.555 -17.094 1 64.12 56 PHE B N 1
ATOM 1530 C CA . PHE B 1 56 ? -0.806 12.328 -16.641 1 64.12 56 PHE B CA 1
ATOM 1531 C C . PHE B 1 56 ? -0.906 12.289 -15.109 1 64.12 56 PHE B C 1
ATOM 1533 O O . PHE B 1 56 ? -1.909 12.727 -14.539 1 64.12 56 PHE B O 1
ATOM 1540 N N . TYR B 1 57 ? 0.217 11.836 -14.398 1 70 57 TYR B N 1
ATOM 1541 C CA . TYR B 1 57 ? 0.131 11.742 -12.945 1 70 57 TYR B CA 1
ATOM 1542 C C . TYR B 1 57 ? -0.186 13.102 -12.336 1 70 57 TYR B C 1
ATOM 1544 O O . TYR B 1 57 ? -0.99 13.195 -11.406 1 70 57 TYR B O 1
ATOM 1552 N N . TYR B 1 58 ? 0.393 14.016 -12.977 1 71.75 58 TYR B N 1
ATOM 1553 C CA . TYR B 1 58 ? 0.269 15.352 -12.422 1 71.75 58 TYR B CA 1
ATOM 1554 C C . TYR B 1 58 ? -0.734 16.188 -13.211 1 71.75 58 TYR B C 1
ATOM 1556 O O . TYR B 1 58 ? -0.83 17.406 -13.023 1 71.75 58 TYR B O 1
ATOM 1564 N N . GLU B 1 59 ? -1.394 15.594 -14.148 1 68.62 59 GLU B N 1
ATOM 1565 C CA . GLU B 1 59 ? -2.199 16.328 -15.125 1 68.62 59 GLU B CA 1
ATOM 1566 C C . GLU B 1 59 ? -3.264 17.172 -14.438 1 68.62 59 GLU B C 1
ATOM 1568 O O . GLU B 1 59 ? -3.535 18.297 -14.852 1 68.62 59 GLU B O 1
ATOM 1573 N N . ASN B 1 60 ? -3.789 16.641 -13.398 1 67.94 60 ASN B N 1
ATOM 1574 C CA . ASN B 1 60 ? -4.863 17.422 -12.773 1 67.94 60 ASN B CA 1
ATOM 1575 C C . ASN B 1 60 ? -4.402 18.078 -11.477 1 67.94 60 ASN B C 1
ATOM 1577 O O . ASN B 1 60 ? -5.223 18.484 -10.656 1 67.94 60 ASN B O 1
ATOM 1581 N N . ALA B 1 61 ? -3.115 18.234 -11.461 1 73.12 61 ALA B N 1
ATOM 1582 C CA . ALA B 1 61 ? -2.59 18.891 -10.258 1 73.12 61 ALA B CA 1
ATOM 1583 C C . ALA B 1 61 ? -2.908 20.375 -10.25 1 73.12 61 ALA B C 1
ATOM 1585 O O . ALA B 1 61 ? -3.105 20.984 -11.312 1 73.12 61 ALA B O 1
ATOM 1586 N N . ASN B 1 62 ? -3.117 20.938 -9.133 1 77.12 62 ASN B N 1
ATOM 1587 C CA . ASN B 1 62 ? -3.281 22.359 -8.906 1 77.12 62 ASN B CA 1
ATOM 1588 C C . ASN B 1 62 ? -4.645 22.859 -9.375 1 77.12 62 ASN B C 1
ATOM 1590 O O . ASN B 1 62 ? -4.844 24.047 -9.578 1 77.12 62 ASN B O 1
ATOM 1594 N N . GLN B 1 63 ? -5.434 21.875 -9.789 1 73.94 63 GLN B N 1
ATOM 1595 C CA . GLN B 1 63 ? -6.812 22.25 -10.07 1 73.94 63 GLN B CA 1
ATOM 1596 C C . GLN B 1 63 ? -7.645 22.312 -8.789 1 73.94 63 GLN B C 1
ATOM 1598 O O . GLN B 1 63 ? -7.266 21.734 -7.773 1 73.94 63 GLN B O 1
ATOM 1603 N N . PRO B 1 64 ? -8.609 23.156 -8.953 1 70.5 64 PRO B N 1
ATOM 1604 C CA . PRO B 1 64 ? -9.461 23.203 -7.758 1 70.5 64 PRO B CA 1
ATOM 1605 C C . PRO B 1 64 ? -9.922 21.828 -7.305 1 70.5 64 PRO B C 1
ATOM 1607 O O . PRO B 1 64 ? -10.344 21.016 -8.133 1 70.5 64 PRO B O 1
ATOM 1610 N N . GLY B 1 65 ? -9.695 21.547 -6.082 1 69.12 65 GLY B N 1
ATOM 1611 C CA . GLY B 1 65 ? -10.117 20.266 -5.535 1 69.12 65 GLY B CA 1
ATOM 1612 C C . GLY B 1 65 ? -9.062 19.188 -5.684 1 69.12 65 GLY B C 1
ATOM 1613 O O . GLY B 1 65 ? -9.289 18.031 -5.289 1 69.12 65 GLY B O 1
ATOM 1614 N N . SER B 1 66 ? -7.977 19.672 -6.367 1 77.75 66 SER B N 1
ATOM 1615 C CA . SER B 1 66 ? -6.906 18.703 -6.559 1 77.75 66 SER B CA 1
ATOM 1616 C C . SER B 1 66 ? -5.703 19.031 -5.68 1 77.75 66 SER B C 1
ATOM 1618 O O . SER B 1 66 ? -5.578 20.141 -5.168 1 77.75 66 SER B O 1
ATOM 1620 N N . PHE B 1 67 ? -4.949 18.094 -5.48 1 83.38 67 PHE B N 1
ATOM 1621 C CA . PHE B 1 67 ? -3.721 18.297 -4.723 1 83.38 67 PHE B CA 1
ATOM 1622 C C . PHE B 1 67 ? -2.736 19.156 -5.508 1 83.38 67 PHE B C 1
ATOM 1624 O O . PHE B 1 67 ? -2.768 19.172 -6.742 1 83.38 67 PHE B O 1
ATOM 1631 N N . LEU B 1 68 ? -1.984 19.969 -4.734 1 88.12 68 LEU B N 1
ATOM 1632 C CA . LEU B 1 68 ? -0.869 20.672 -5.355 1 88.12 68 LEU B CA 1
ATOM 1633 C C . LEU B 1 68 ? 0.145 19.688 -5.93 1 88.12 68 LEU B C 1
ATOM 1635 O O . LEU B 1 68 ? 0.224 18.547 -5.488 1 88.12 68 LEU B O 1
ATOM 1639 N N . GLU B 1 69 ? 0.912 20.188 -6.965 1 88.12 69 GLU B N 1
ATOM 1640 C CA . GLU B 1 69 ? 1.948 19.344 -7.559 1 88.12 69 GLU B CA 1
ATOM 1641 C C . GLU B 1 69 ? 2.939 18.859 -6.504 1 88.12 69 GLU B C 1
ATOM 1643 O O . GLU B 1 69 ? 3.383 17.703 -6.543 1 88.12 69 GLU B O 1
ATOM 1648 N N . GLU B 1 70 ? 3.281 19.766 -5.559 1 90.31 70 GLU B N 1
ATOM 1649 C CA . GLU B 1 70 ? 4.238 19.406 -4.516 1 90.31 70 GLU B CA 1
ATOM 1650 C C . GLU B 1 70 ? 3.67 18.359 -3.578 1 90.31 70 GLU B C 1
ATOM 1652 O O . GLU B 1 70 ? 4.406 17.516 -3.062 1 90.31 70 GLU B O 1
ATOM 1657 N N . GLN B 1 71 ? 2.377 18.438 -3.375 1 90.81 71 GLN B N 1
ATOM 1658 C CA . GLN B 1 71 ? 1.713 17.422 -2.57 1 90.81 71 GLN B CA 1
ATOM 1659 C C . GLN B 1 71 ? 1.712 16.062 -3.287 1 90.81 71 GLN B C 1
ATOM 1661 O O . GLN B 1 71 ? 2.02 15.039 -2.682 1 90.81 71 GLN B O 1
ATOM 1666 N N . LEU B 1 72 ? 1.471 16.125 -4.566 1 88.62 72 LEU B N 1
ATOM 1667 C CA . LEU B 1 72 ? 1.495 14.898 -5.355 1 88.62 72 LEU B CA 1
ATOM 1668 C C . LEU B 1 72 ? 2.898 14.305 -5.398 1 88.62 72 LEU B C 1
ATOM 1670 O O . LEU B 1 72 ? 3.062 13.078 -5.387 1 88.62 72 LEU B O 1
ATOM 1674 N N . GLU B 1 73 ? 3.902 15.172 -5.469 1 89.81 73 GLU B N 1
ATOM 1675 C CA . GLU B 1 73 ? 5.285 14.703 -5.449 1 89.81 73 GLU B CA 1
ATOM 1676 C C . GLU B 1 73 ? 5.613 14.008 -4.133 1 89.81 73 GLU B C 1
ATOM 1678 O O . GLU B 1 73 ? 6.316 12.992 -4.117 1 89.81 73 GLU B O 1
ATOM 1683 N N . THR B 1 74 ? 5.09 14.555 -2.998 1 92.44 74 THR B N 1
ATOM 1684 C CA . THR B 1 74 ? 5.289 13.914 -1.703 1 92.44 74 THR B CA 1
ATOM 1685 C C . THR B 1 74 ? 4.691 12.508 -1.696 1 92.44 74 THR B C 1
ATOM 1687 O O . THR B 1 74 ? 5.32 11.562 -1.216 1 92.44 74 THR B O 1
ATOM 1690 N N . ILE B 1 75 ? 3.488 12.398 -2.254 1 90.88 75 ILE B N 1
ATOM 1691 C CA . ILE B 1 75 ? 2.83 11.094 -2.314 1 90.88 75 ILE B CA 1
ATOM 1692 C C . ILE B 1 75 ? 3.646 10.148 -3.188 1 90.88 75 ILE B C 1
ATOM 1694 O O . ILE B 1 75 ? 3.869 8.992 -2.82 1 90.88 75 ILE B O 1
ATOM 1698 N N . LYS B 1 76 ? 4.133 10.625 -4.297 1 89.56 76 LYS B N 1
ATOM 1699 C CA . LYS B 1 76 ? 4.891 9.812 -5.242 1 89.56 76 LYS B CA 1
ATOM 1700 C C . LYS B 1 76 ? 6.18 9.297 -4.613 1 89.56 76 LYS B C 1
ATOM 1702 O O . LYS B 1 76 ? 6.602 8.172 -4.883 1 89.56 76 LYS B O 1
ATOM 1707 N N . ARG B 1 77 ? 6.797 10.047 -3.754 1 91.31 77 ARG B N 1
ATOM 1708 C CA . ARG B 1 77 ? 8.094 9.695 -3.186 1 91.31 77 ARG B CA 1
ATOM 1709 C C . ARG B 1 77 ? 7.93 8.812 -1.951 1 91.31 77 ARG B C 1
ATOM 1711 O O . ARG B 1 77 ? 8.891 8.195 -1.491 1 91.31 77 ARG B O 1
ATOM 1718 N N . THR B 1 78 ? 6.816 8.859 -1.406 1 93.94 78 THR B N 1
ATOM 1719 C CA . THR B 1 78 ? 6.574 8.086 -0.192 1 93.94 78 THR B CA 1
ATOM 1720 C C . THR B 1 78 ? 6.434 6.602 -0.515 1 93.94 78 THR B C 1
ATOM 1722 O O . THR B 1 78 ? 5.797 6.234 -1.503 1 93.94 78 THR B O 1
ATOM 1725 N N . THR B 1 79 ? 7.09 5.746 0.286 1 94 79 THR B N 1
ATOM 1726 C CA . THR B 1 79 ? 7.004 4.305 0.082 1 94 79 THR B CA 1
ATOM 1727 C C . THR B 1 79 ? 5.781 3.73 0.789 1 94 79 THR B C 1
ATOM 1729 O O . THR B 1 79 ? 5.277 4.32 1.746 1 94 79 THR B O 1
ATOM 1732 N N . MET B 1 80 ? 5.375 2.588 0.3 1 92.88 80 MET B N 1
ATOM 1733 C CA . MET B 1 80 ? 4.258 1.914 0.961 1 92.88 80 MET B CA 1
ATOM 1734 C C . MET B 1 80 ? 4.621 1.542 2.395 1 92.88 80 MET B C 1
ATOM 1736 O O . MET B 1 80 ? 3.781 1.617 3.293 1 92.88 80 MET B O 1
ATOM 1740 N N . ALA B 1 81 ? 5.863 1.151 2.652 1 94.06 81 ALA B N 1
ATOM 1741 C CA . ALA B 1 81 ? 6.328 0.837 4 1 94.06 81 ALA B CA 1
ATOM 1742 C C . ALA B 1 81 ? 6.129 2.023 4.941 1 94.06 81 ALA B C 1
ATOM 1744 O O . ALA B 1 81 ? 5.645 1.859 6.062 1 94.06 81 ALA B O 1
ATOM 1745 N N . ALA B 1 82 ? 6.488 3.211 4.477 1 94.44 82 ALA B N 1
ATOM 1746 C CA . ALA B 1 82 ? 6.352 4.414 5.289 1 94.44 82 ALA B CA 1
ATOM 1747 C C . ALA B 1 82 ? 4.883 4.719 5.574 1 94.44 82 ALA B C 1
ATOM 1749 O O . ALA B 1 82 ? 4.531 5.129 6.684 1 94.44 82 ALA B O 1
ATOM 1750 N N . ILE B 1 83 ? 4.059 4.535 4.594 1 92.75 83 ILE B N 1
ATOM 1751 C CA . ILE B 1 83 ? 2.629 4.766 4.758 1 92.75 83 ILE B CA 1
ATOM 1752 C C . ILE B 1 83 ? 2.064 3.803 5.797 1 92.75 83 ILE B C 1
ATOM 1754 O O . ILE B 1 83 ? 1.313 4.207 6.688 1 92.75 83 ILE B O 1
ATOM 1758 N N . LEU B 1 84 ? 2.461 2.568 5.691 1 90.5 84 LEU B N 1
ATOM 1759 C CA . LEU B 1 84 ? 1.99 1.555 6.629 1 90.5 84 LEU B CA 1
ATOM 1760 C C . LEU B 1 84 ? 2.449 1.874 8.047 1 90.5 84 LEU B C 1
ATOM 1762 O O . LEU B 1 84 ? 1.67 1.759 9 1 90.5 84 LEU B O 1
ATOM 1766 N N . CYS B 1 85 ? 3.637 2.236 8.156 1 93.25 85 CYS B N 1
ATOM 1767 C CA . CYS B 1 85 ? 4.191 2.527 9.477 1 93.25 85 CYS B CA 1
ATOM 1768 C C . CYS B 1 85 ? 3.473 3.709 10.117 1 93.25 85 CYS B C 1
ATOM 1770 O O . CYS B 1 85 ? 3.389 3.797 11.344 1 93.25 85 CYS B O 1
ATOM 1772 N N . ARG B 1 86 ? 2.93 4.57 9.367 1 91 86 ARG B N 1
ATOM 1773 C CA . ARG B 1 86 ? 2.213 5.73 9.898 1 91 86 ARG B CA 1
ATOM 1774 C C . ARG B 1 86 ? 0.795 5.355 10.312 1 91 86 ARG B C 1
ATOM 1776 O O . ARG B 1 86 ? 0.266 5.891 11.289 1 91 86 ARG B O 1
ATOM 1783 N N . ASN B 1 87 ? 0.244 4.391 9.609 1 90.56 87 ASN B N 1
ATOM 1784 C CA . ASN B 1 87 ? -1.199 4.23 9.75 1 90.56 87 ASN B CA 1
ATOM 1785 C C . ASN B 1 87 ? -1.552 2.924 10.453 1 90.56 87 ASN B C 1
ATOM 1787 O O . ASN B 1 87 ? -2.691 2.732 10.883 1 90.56 87 ASN B O 1
ATOM 1791 N N . VAL B 1 88 ? -0.595 2.086 10.578 1 90.88 88 VAL B N 1
ATOM 1792 C CA . VAL B 1 88 ? -0.837 0.799 11.227 1 90.88 88 VAL B CA 1
ATOM 1793 C C . VAL B 1 88 ? -0.086 0.736 12.555 1 90.88 88 VAL B C 1
ATOM 1795 O O . VAL B 1 88 ? 1.09 0.368 12.594 1 90.88 88 VAL B O 1
ATOM 1798 N N . GLU B 1 89 ? -0.571 1.062 13.734 1 83.75 89 GLU B N 1
ATOM 1799 C CA . GLU B 1 89 ? 0.049 1.177 15.047 1 83.75 89 GLU B CA 1
ATOM 1800 C C . GLU B 1 89 ? 0.689 -0.141 15.477 1 83.75 89 GLU B C 1
ATOM 1802 O O . GLU B 1 89 ? 1.769 -0.149 16.062 1 83.75 89 GLU B O 1
ATOM 1807 N N . GLY B 1 90 ? 0.355 -1.329 15.109 1 82.31 90 GLY B N 1
ATOM 1808 C CA . GLY B 1 90 ? 0.911 -2.609 15.523 1 82.31 90 GLY B CA 1
ATOM 1809 C C . GLY B 1 90 ? 2.1 -3.039 14.688 1 82.31 90 GLY B C 1
ATOM 1810 O O . GLY B 1 90 ? 2.74 -4.051 14.977 1 82.31 90 GLY B O 1
ATOM 1811 N N . LEU B 1 91 ? 2.566 -2.037 13.828 1 88.69 91 LEU B N 1
ATOM 1812 C CA . LEU B 1 91 ? 3.641 -2.4 12.914 1 88.69 91 LEU B CA 1
ATOM 1813 C C . LEU B 1 91 ? 4.996 -1.987 13.469 1 88.69 91 LEU B C 1
ATOM 1815 O O . LEU B 1 91 ? 6.039 -2.439 12.992 1 88.69 91 LEU B O 1
ATOM 1819 N N . ASP B 1 92 ? 5.168 -1.146 14.438 1 86.75 92 ASP B N 1
ATOM 1820 C CA . ASP B 1 92 ? 6.414 -0.579 14.945 1 86.75 92 ASP B CA 1
ATOM 1821 C C . ASP B 1 92 ? 7.383 -1.679 15.375 1 86.75 92 ASP B C 1
ATOM 1823 O O . ASP B 1 92 ? 8.594 -1.562 15.172 1 86.75 92 ASP B O 1
ATOM 1827 N N . GLY B 1 93 ? 7.066 -2.75 15.828 1 83.75 93 GLY B N 1
ATOM 1828 C CA . GLY B 1 93 ? 7.965 -3.795 16.297 1 83.75 93 GLY B CA 1
ATOM 1829 C C . GLY B 1 93 ? 8.086 -4.949 15.32 1 83.75 93 GLY B C 1
ATOM 1830 O O . GLY B 1 93 ? 8.711 -5.969 15.633 1 83.75 93 GLY B O 1
ATOM 1831 N N . VAL B 1 94 ? 7.648 -4.758 14.18 1 90.12 94 VAL B N 1
ATOM 1832 C CA . VAL B 1 94 ? 7.641 -5.828 13.188 1 90.12 94 VAL B CA 1
ATOM 1833 C C . VAL B 1 94 ? 8.727 -5.578 12.148 1 90.12 94 VAL B C 1
ATOM 1835 O O . VAL B 1 94 ? 8.898 -4.453 11.68 1 90.12 94 VAL B O 1
ATOM 1838 N N . THR B 1 95 ? 9.555 -6.637 11.938 1 93 95 THR B N 1
ATOM 1839 C CA . THR B 1 95 ? 10.539 -6.578 10.867 1 93 95 THR B CA 1
ATOM 1840 C C . THR B 1 95 ? 9.93 -7.016 9.539 1 93 95 THR B C 1
ATOM 1842 O O . THR B 1 95 ? 9.242 -8.039 9.469 1 93 95 THR B O 1
ATOM 1845 N N . PHE B 1 96 ? 10.133 -6.191 8.516 1 93.38 96 PHE B N 1
ATOM 1846 C CA . PHE B 1 96 ? 9.547 -6.504 7.215 1 93.38 96 PHE B CA 1
ATOM 1847 C C . PHE B 1 96 ? 10.438 -5.996 6.086 1 93.38 96 PHE B C 1
ATOM 1849 O O . PHE B 1 96 ? 11.453 -5.348 6.332 1 93.38 96 PHE B O 1
ATOM 1856 N N . ASN B 1 97 ? 10.156 -6.445 4.836 1 94.81 97 ASN B N 1
ATOM 1857 C CA . ASN B 1 97 ? 10.883 -6.02 3.646 1 94.81 97 ASN B CA 1
ATOM 1858 C C . ASN B 1 97 ? 10.703 -4.531 3.377 1 94.81 97 ASN B C 1
ATOM 1860 O O . ASN B 1 97 ? 9.586 -4.012 3.465 1 94.81 97 ASN B O 1
ATOM 1864 N N . ARG B 1 98 ? 11.836 -3.869 3.143 1 94.75 98 ARG B N 1
ATOM 1865 C CA . ARG B 1 98 ? 11.75 -2.449 2.816 1 94.75 98 ARG B CA 1
ATOM 1866 C C . ARG B 1 98 ? 10.727 -2.201 1.72 1 94.75 98 ARG B C 1
ATOM 1868 O O . ARG B 1 98 ? 10.039 -1.177 1.726 1 94.75 98 ARG B O 1
ATOM 1875 N N . ASN B 1 99 ? 10.711 -3.105 0.769 1 94.94 99 ASN B N 1
ATOM 1876 C CA . ASN B 1 99 ? 9.578 -3.15 -0.153 1 94.94 99 ASN B CA 1
ATOM 1877 C C . ASN B 1 99 ? 8.414 -3.943 0.429 1 94.94 99 ASN B C 1
ATOM 1879 O O . ASN B 1 99 ? 8.383 -5.172 0.344 1 94.94 99 ASN B O 1
ATOM 1883 N N . ALA B 1 100 ? 7.449 -3.209 0.952 1 93.81 100 ALA B N 1
ATOM 1884 C CA . ALA B 1 100 ? 6.387 -3.822 1.743 1 93.81 100 ALA B CA 1
ATOM 1885 C C . ALA B 1 100 ? 5.516 -4.73 0.881 1 93.81 100 ALA B C 1
ATOM 1887 O O . ALA B 1 100 ? 4.711 -5.508 1.402 1 93.81 100 ALA B O 1
ATOM 1888 N N . PHE B 1 101 ? 5.703 -4.695 -0.474 1 94.25 101 PHE B N 1
ATOM 1889 C CA . PHE B 1 101 ? 4.93 -5.547 -1.372 1 94.25 101 PHE B CA 1
ATOM 1890 C C . PHE B 1 101 ? 5.523 -6.949 -1.437 1 94.25 101 PHE B C 1
ATOM 1892 O O . PHE B 1 101 ? 4.918 -7.859 -2.008 1 94.25 101 PHE B O 1
ATOM 1899 N N . LEU B 1 102 ? 6.711 -7.078 -0.839 1 93.38 102 LEU B N 1
ATOM 1900 C CA . LEU B 1 102 ? 7.418 -8.344 -0.99 1 93.38 102 LEU B CA 1
ATOM 1901 C C . LEU B 1 102 ? 7.648 -9.008 0.366 1 93.38 102 LEU B C 1
ATOM 1903 O O . LEU B 1 102 ? 7.875 -8.32 1.365 1 93.38 102 LEU B O 1
ATOM 1907 N N . LEU B 1 103 ? 7.688 -10.32 0.318 1 91 103 LEU B N 1
ATOM 1908 C CA . LEU B 1 103 ? 8 -11.086 1.517 1 91 103 LEU B CA 1
ATOM 1909 C C . LEU B 1 103 ? 9.461 -10.906 1.916 1 91 103 LEU B C 1
ATOM 1911 O O . LEU B 1 103 ? 10.336 -10.773 1.055 1 91 103 LEU B O 1
ATOM 1915 N N . LEU B 1 104 ? 9.578 -10.875 3.23 1 90.25 104 LEU B N 1
ATOM 1916 C CA . LEU B 1 104 ? 10.945 -10.875 3.736 1 90.25 104 LEU B CA 1
ATOM 1917 C C . LEU B 1 104 ? 11.539 -12.281 3.67 1 90.25 104 LEU B C 1
ATOM 1919 O O . LEU B 1 104 ? 10.992 -13.219 4.246 1 90.25 104 LEU B O 1
ATOM 1923 N N . THR B 1 105 ? 12.586 -12.555 2.893 1 86.75 105 THR B N 1
ATOM 1924 C CA . THR B 1 105 ? 13.188 -13.875 2.721 1 86.75 105 THR B CA 1
ATOM 1925 C C . THR B 1 105 ? 14.336 -14.078 3.705 1 86.75 105 THR B C 1
ATOM 1927 O O . THR B 1 105 ? 14.562 -15.195 4.172 1 86.75 105 THR B O 1
ATOM 1930 N N . ASN B 1 106 ? 15.039 -13.008 4.023 1 88.31 106 ASN B N 1
ATOM 1931 C CA . ASN B 1 106 ? 16.109 -13.008 5.016 1 88.31 106 ASN B CA 1
ATOM 1932 C C . ASN B 1 106 ? 15.891 -11.938 6.074 1 88.31 106 ASN B C 1
ATOM 1934 O O . ASN B 1 106 ? 15.891 -10.742 5.766 1 88.31 106 ASN B O 1
ATOM 1938 N N . VAL B 1 107 ? 15.828 -12.398 7.297 1 85.75 107 VAL B N 1
ATOM 1939 C CA . VAL B 1 107 ? 15.453 -11.5 8.383 1 85.75 107 VAL B CA 1
ATOM 1940 C C . VAL B 1 107 ? 16.484 -10.391 8.523 1 85.75 107 VAL B C 1
ATOM 1942 O O . VAL B 1 107 ? 16.156 -9.266 8.891 1 85.75 107 VAL B O 1
ATOM 1945 N N . THR B 1 108 ? 17.703 -10.656 8.188 1 90.5 108 THR B N 1
ATOM 1946 C CA . THR B 1 108 ? 18.766 -9.672 8.375 1 90.5 108 THR B CA 1
ATOM 1947 C C . THR B 1 108 ? 18.609 -8.516 7.395 1 90.5 108 THR B C 1
ATOM 1949 O O . THR B 1 108 ? 19.172 -7.445 7.594 1 90.5 108 THR B O 1
ATOM 1952 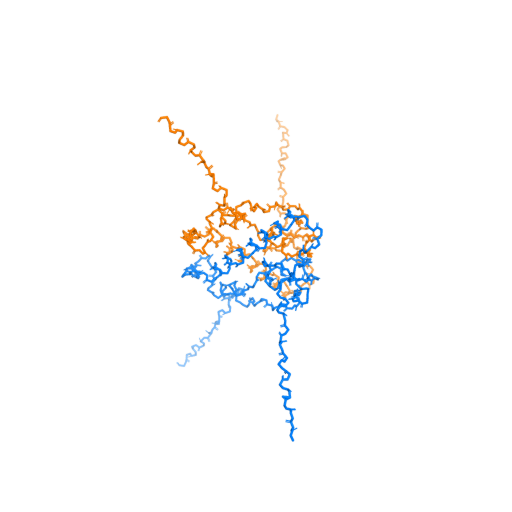N N . ASP B 1 109 ? 17.844 -8.727 6.316 1 92.81 109 ASP B N 1
ATOM 1953 C CA . ASP B 1 109 ? 17.641 -7.691 5.305 1 92.81 109 ASP B CA 1
ATOM 1954 C C . ASP B 1 109 ? 16.422 -6.832 5.629 1 92.81 109 ASP B C 1
ATOM 1956 O O . ASP B 1 109 ? 16.125 -5.871 4.918 1 92.81 109 ASP B O 1
ATOM 1960 N N . GLY B 1 110 ? 15.82 -7.195 6.777 1 94.81 110 GLY B N 1
ATOM 1961 C CA . GLY B 1 110 ? 14.57 -6.531 7.117 1 94.81 110 GLY B CA 1
ATOM 1962 C C . GLY B 1 110 ? 14.773 -5.172 7.758 1 94.81 110 GLY B C 1
ATOM 1963 O O . GLY B 1 110 ? 15.891 -4.828 8.156 1 94.81 110 GLY B O 1
ATOM 1964 N N . VAL B 1 111 ? 13.727 -4.375 7.723 1 95.5 111 VAL B N 1
ATOM 1965 C CA . VAL B 1 111 ? 13.695 -3.072 8.383 1 95.5 111 VAL B CA 1
ATOM 1966 C C . VAL B 1 111 ? 12.516 -3.004 9.344 1 95.5 111 VAL B C 1
ATOM 1968 O O . VAL B 1 111 ? 11.57 -3.785 9.234 1 95.5 111 VAL B O 1
ATOM 1971 N N . THR B 1 112 ? 12.656 -2.186 10.328 1 94.88 112 THR B N 1
ATOM 1972 C CA . THR B 1 112 ? 11.531 -1.785 11.164 1 94.88 112 THR B CA 1
ATOM 1973 C C . THR B 1 112 ? 11.102 -0.357 10.844 1 94.88 112 THR B C 1
ATOM 1975 O O . THR B 1 112 ? 11.75 0.328 10.047 1 94.88 112 THR B O 1
ATOM 1978 N N . CYS B 1 113 ? 10.016 0.044 11.359 1 94.75 113 CYS B N 1
ATOM 1979 C CA . CYS B 1 113 ? 9.516 1.391 11.094 1 94.75 113 CYS B CA 1
ATOM 1980 C C . CYS B 1 113 ? 10.539 2.439 11.516 1 94.75 113 CYS B C 1
ATOM 1982 O O . CYS B 1 113 ? 10.625 3.506 10.906 1 94.75 113 CYS B O 1
ATOM 1984 N N . ASP B 1 114 ? 11.32 2.164 12.516 1 95.38 114 ASP B N 1
ATOM 1985 C CA . ASP B 1 114 ? 12.328 3.098 13.008 1 95.38 114 ASP B CA 1
ATOM 1986 C C . ASP B 1 114 ? 13.445 3.281 11.984 1 95.38 114 ASP B C 1
ATOM 1988 O O . ASP B 1 114 ? 14.219 4.234 12.07 1 95.38 114 ASP B O 1
ATOM 1992 N N . ASP B 1 115 ? 13.578 2.398 11.039 1 95.75 115 ASP B N 1
ATOM 1993 C CA . ASP B 1 115 ? 14.641 2.439 10.039 1 95.75 115 ASP B CA 1
ATOM 1994 C C . ASP B 1 115 ? 14.234 3.281 8.836 1 95.75 115 ASP B C 1
ATOM 1996 O O . ASP B 1 115 ? 15.055 3.58 7.969 1 95.75 115 ASP B O 1
ATOM 2000 N N . LEU B 1 116 ? 12.93 3.688 8.711 1 94.81 116 LEU B N 1
ATOM 2001 C CA . LEU B 1 116 ? 12.414 4.41 7.551 1 94.81 116 LEU B CA 1
ATOM 2002 C C . LEU B 1 116 ? 12.453 5.914 7.785 1 94.81 116 LEU B C 1
ATOM 2004 O O . LEU B 1 116 ? 12.25 6.379 8.906 1 94.81 116 LEU B O 1
ATOM 2008 N N . PRO B 1 117 ? 12.734 6.602 6.66 1 92.75 117 PRO B N 1
ATOM 2009 C CA . PRO B 1 117 ? 12.703 8.055 6.809 1 92.75 117 PRO B CA 1
ATOM 2010 C C . PRO B 1 117 ? 11.305 8.594 7.094 1 92.75 117 PRO B C 1
ATOM 2012 O O . PRO B 1 117 ? 10.312 8.008 6.656 1 92.75 117 PRO B O 1
ATOM 2015 N N . ASP B 1 118 ? 11.297 9.727 7.812 1 91.69 118 ASP B N 1
ATOM 2016 C CA . ASP B 1 118 ? 10.023 10.391 8.055 1 91.69 118 ASP B CA 1
ATOM 2017 C C . ASP B 1 118 ? 9.453 10.984 6.766 1 91.69 118 ASP B C 1
ATOM 2019 O O . ASP B 1 118 ? 10.211 11.336 5.855 1 91.69 118 ASP B O 1
ATOM 2023 N N . ILE B 1 119 ? 8.141 10.992 6.707 1 93.62 119 ILE B N 1
ATOM 2024 C CA . ILE B 1 119 ? 7.484 11.648 5.582 1 93.62 119 ILE B CA 1
ATOM 2025 C C . ILE B 1 119 ? 7.484 13.164 5.797 1 93.62 119 ILE B C 1
ATOM 2027 O O . ILE B 1 119 ? 7.105 13.648 6.867 1 93.62 119 ILE B O 1
ATOM 2031 N N . ASP B 1 120 ? 8.016 13.852 4.77 1 93.12 120 ASP B N 1
ATOM 2032 C CA . ASP B 1 120 ? 8.023 15.312 4.836 1 93.12 120 ASP B CA 1
ATOM 2033 C C . ASP B 1 120 ? 6.648 15.891 4.504 1 93.12 120 ASP B C 1
ATOM 2035 O O . ASP B 1 120 ? 6.238 15.898 3.344 1 93.12 120 ASP B O 1
ATOM 2039 N N . LEU B 1 121 ? 6.02 16.469 5.551 1 93.19 121 LEU B N 1
ATOM 2040 C CA . LEU B 1 121 ? 4.656 16.953 5.348 1 93.19 121 LEU B CA 1
ATOM 2041 C C . LEU B 1 121 ? 4.621 18.469 5.285 1 93.19 121 LEU B C 1
ATOM 2043 O O . LEU B 1 121 ? 3.566 19.078 5.465 1 93.19 121 LEU B O 1
ATOM 2047 N N . SER B 1 122 ? 5.73 19.125 5.016 1 91.19 122 SER B N 1
ATOM 2048 C CA . SER B 1 122 ? 5.82 20.578 5.035 1 91.19 122 SER B CA 1
ATOM 2049 C C . SER B 1 122 ? 4.891 21.203 4.004 1 91.19 122 SER B C 1
ATOM 2051 O O . SER B 1 122 ? 4.387 22.312 4.203 1 91.19 122 SER B O 1
ATOM 2053 N N . LYS B 1 123 ? 4.602 20.469 2.938 1 89.38 123 LYS B N 1
ATOM 2054 C CA . LYS B 1 123 ? 3.773 21.016 1.867 1 89.38 123 LYS B CA 1
ATOM 2055 C C . LYS B 1 123 ? 2.291 20.766 2.141 1 89.38 123 LYS B C 1
ATOM 2057 O O . LYS B 1 123 ? 1.436 21.203 1.36 1 89.38 123 LYS B O 1
ATOM 2062 N N . TRP B 1 124 ? 2.076 20.172 3.279 1 88.06 124 TRP B N 1
ATOM 2063 C CA . TRP B 1 124 ? 0.694 19.828 3.605 1 88.06 124 TRP B CA 1
ATOM 2064 C C . TRP B 1 124 ? 0.137 20.781 4.664 1 88.06 124 TRP B C 1
ATOM 2066 O O . TRP B 1 124 ? -0.997 20.609 5.117 1 88.06 124 TRP B O 1
ATOM 2076 N N . ARG B 1 125 ? 0.907 21.719 5.047 1 80.38 125 ARG B N 1
ATOM 2077 C CA . ARG B 1 125 ? 0.474 22.75 5.996 1 80.38 125 ARG B CA 1
ATOM 2078 C C . ARG B 1 125 ? -0.399 23.797 5.309 1 80.38 125 ARG B C 1
ATOM 2080 O O . ARG B 1 125 ? -0.12 24.203 4.18 1 80.38 125 ARG B O 1
ATOM 2087 N N . GLU B 1 126 ? -1.677 23.906 5.816 1 64.75 126 GLU B N 1
ATOM 2088 C CA . GLU B 1 126 ? -2.521 24.953 5.266 1 64.75 126 GLU B CA 1
ATOM 2089 C C . GLU B 1 126 ? -1.812 26.312 5.305 1 64.75 126 GLU B C 1
ATOM 2091 O O . GLU B 1 126 ? -1.174 26.656 6.305 1 64.75 126 GLU B O 1
ATOM 2096 N N . GLU B 1 127 ? -1.241 26.734 4.281 1 54.84 127 GLU B N 1
ATOM 2097 C CA . GLU B 1 127 ? -0.77 28.109 4.293 1 54.84 127 GLU B CA 1
ATOM 2098 C C . GLU B 1 127 ? -1.881 29.078 4.711 1 54.84 127 GLU B C 1
ATOM 2100 O O . GLU B 1 127 ? -2.998 29 4.191 1 54.84 127 GLU B O 1
ATOM 2105 N N . ASN B 1 128 ? -2.057 29.234 5.977 1 45.53 128 ASN B N 1
ATOM 2106 C CA . ASN B 1 128 ? -2.93 30.359 6.332 1 45.53 128 ASN B CA 1
ATOM 2107 C C . ASN B 1 128 ? -2.768 31.516 5.363 1 45.53 128 ASN B C 1
ATOM 2109 O O . ASN B 1 128 ? -1.648 31.953 5.094 1 45.53 128 ASN B O 1
ATOM 2113 N N . ALA B 1 129 ? -3.59 31.609 4.375 1 43.03 129 ALA B N 1
ATOM 2114 C CA . ALA B 1 129 ? -3.701 32.812 3.539 1 43.03 129 ALA B CA 1
ATOM 2115 C C . ALA B 1 129 ? -3.422 34.062 4.348 1 43.03 129 ALA B C 1
ATOM 2117 O O . ALA B 1 129 ? -3.254 35.156 3.779 1 43.03 129 ALA B O 1
ATOM 2118 N N . GLY B 1 130 ? -3.658 33.938 5.703 1 41.12 130 GLY B N 1
ATOM 2119 C CA . GLY B 1 130 ? -3.688 35.25 6.336 1 41.12 130 GLY B CA 1
ATOM 2120 C C . GLY B 1 130 ? -2.338 35.938 6.336 1 41.12 130 GLY B C 1
ATOM 2121 O O . GLY B 1 130 ? -2.209 37.062 6.836 1 41.12 130 GLY B O 1
ATOM 2122 N N . ASP B 1 131 ? -1.276 35.156 6.379 1 39.5 131 ASP B N 1
ATOM 2123 C CA . ASP B 1 131 ? -0.186 36.094 6.57 1 39.5 131 ASP B CA 1
ATOM 2124 C C . ASP B 1 131 ? 0.027 36.938 5.316 1 39.5 131 ASP B C 1
ATOM 2126 O O . ASP B 1 131 ? 0.884 36.625 4.488 1 39.5 131 ASP B O 1
ATOM 2130 N N . GLY B 1 132 ? -1.083 37.219 4.59 1 37.47 132 GLY B N 1
ATOM 2131 C CA . GLY B 1 132 ? -0.949 38.406 3.752 1 37.47 132 GLY B CA 1
ATOM 2132 C C . GLY B 1 132 ? -0.041 39.469 4.352 1 37.47 132 GLY B C 1
ATOM 2133 O O . GLY B 1 132 ? -0.174 39.812 5.527 1 37.47 132 GLY B O 1
ATOM 2134 N N . ASN B 1 133 ? 1.21 39.375 4.035 1 39.28 133 ASN B N 1
ATOM 2135 C CA . ASN B 1 133 ? 2.068 40.531 4.266 1 39.28 133 ASN B CA 1
ATOM 2136 C C . ASN B 1 133 ? 1.31 41.844 4.074 1 39.28 133 ASN B C 1
ATOM 2138 O O . ASN B 1 133 ? 0.893 42.156 2.961 1 39.28 133 ASN B O 1
ATOM 2142 N N . ALA B 1 134 ? 0.353 42.156 4.996 1 36.88 134 ALA B N 1
ATOM 2143 C CA . ALA B 1 134 ? -0.048 43.562 5.098 1 36.88 134 ALA B CA 1
ATOM 2144 C C . ALA B 1 134 ? 1.15 44.5 4.914 1 36.88 134 ALA B C 1
ATOM 2146 O O . ALA B 1 134 ? 1.94 44.688 5.844 1 36.88 134 ALA B O 1
ATOM 2147 N N . SER B 1 135 ? 1.976 44.25 3.924 1 37.84 135 SER B N 1
ATOM 2148 C CA . SER B 1 135 ? 2.818 45.406 3.592 1 37.84 135 SER B CA 1
ATOM 2149 C C . SER B 1 135 ? 2.021 46.719 3.625 1 37.84 135 SER B C 1
ATOM 2151 O O . SER B 1 135 ? 1.12 46.906 2.809 1 37.84 135 SER B O 1
ATOM 2153 N N . ASN B 1 136 ? 1.644 47.125 4.809 1 34.19 136 ASN B N 1
ATOM 2154 C CA . ASN B 1 136 ? 1.333 48.531 5.086 1 34.19 136 ASN B CA 1
ATOM 2155 C C . ASN B 1 136 ? 2.256 49.469 4.316 1 34.19 136 ASN B C 1
ATOM 2157 O O . ASN B 1 136 ? 3.43 49.594 4.66 1 34.19 136 ASN B O 1
ATOM 2161 N N . GLN B 1 137 ? 2.338 49.25 3.01 1 33.78 137 GLN B N 1
ATOM 2162 C CA . GLN B 1 137 ? 2.889 50.375 2.242 1 33.78 137 GLN B CA 1
ATOM 2163 C C . GLN B 1 137 ? 2.383 51.719 2.773 1 33.78 137 GLN B C 1
ATOM 2165 O O . GLN B 1 137 ? 1.194 52.031 2.666 1 33.78 137 GLN B O 1
ATOM 2170 N N . ASP B 1 138 ? 2.906 52.125 3.975 1 35.16 138 ASP B N 1
ATOM 2171 C CA . ASP B 1 138 ? 2.908 53.5 4.43 1 35.16 138 ASP B CA 1
ATOM 2172 C C . ASP B 1 138 ? 3.154 54.469 3.268 1 35.16 138 ASP B C 1
ATOM 2174 O O . ASP B 1 138 ? 4.262 54.531 2.73 1 35.16 138 ASP B O 1
ATOM 2178 N N . VAL B 1 139 ? 2.312 54.406 2.26 1 36.03 139 VAL B N 1
ATOM 2179 C CA . VAL B 1 139 ? 2.318 55.531 1.328 1 36.03 139 VAL B CA 1
ATOM 2180 C C . VAL B 1 139 ? 2.355 56.844 2.105 1 36.03 139 VAL B C 1
ATOM 2182 O O . VAL B 1 139 ? 1.359 57.25 2.713 1 36.03 139 VAL B O 1
ATOM 2185 N N . ARG B 1 140 ? 3.461 57 2.877 1 35.41 140 ARG B N 1
ATOM 2186 C CA . ARG B 1 140 ? 3.781 58.312 3.375 1 35.41 140 ARG B CA 1
ATOM 2187 C C . ARG B 1 140 ? 3.596 59.375 2.287 1 35.41 140 ARG B C 1
ATOM 2189 O O . ARG B 1 140 ? 4.07 59.188 1.161 1 35.41 140 ARG B O 1
ATOM 2196 N N . SER B 1 141 ? 2.402 59.969 2.312 1 36.34 141 SER B N 1
ATOM 2197 C CA . SER B 1 141 ? 2.096 61.25 1.675 1 36.34 141 SER B CA 1
ATOM 2198 C C . SER B 1 141 ? 3.303 62.188 1.696 1 36.34 141 SER B C 1
ATOM 2200 O O . SER B 1 141 ? 3.715 62.656 2.76 1 36.34 141 SER B O 1
ATOM 2202 N N . THR B 1 142 ? 4.453 61.781 1.115 1 29 142 THR B N 1
ATOM 2203 C CA . THR B 1 142 ? 5.188 63 0.799 1 29 142 THR B CA 1
ATOM 2204 C C . THR B 1 142 ? 4.496 63.781 -0.323 1 29 142 THR B C 1
ATOM 2206 O O . THR B 1 142 ? 3.893 63.156 -1.214 1 29 142 THR B O 1
#

Radius of gyration: 28.53 Å; Cα contacts (8 Å, |Δi|>4): 234; chains: 2; bounding box: 125×108×71 Å

InterPro domains:
  IPR010255 Haem peroxidase superfamily [SSF48113] (13-126)
  IPR019791 Haem peroxidase, animal-type [PF03098] (13-99)
  IPR019791 Haem peroxidase, animal-type [PS50292] (1-128)
  IPR037120 Haem peroxidase domain superfamily, animal type [G3DSA:1.10.640.10] (8-129)